Protein AF-A0AAE9L7L8-F1 (afdb_monomer_lite)

Radius of gyration: 28.22 Å; chains: 1; bounding box: 81×66×69 Å

Foldseek 3Di:
DPPPPVVVVVVVVVVVVVVVVVVVVVVVVPPPDDDDDDDDDDDDDDDDDDDDDDDDDDDDDDDDDDDDDDPDDDDDDDDDDDDDDDDDDDDLDPVVVCVVPADPPKDFPDWDWADQPPPPWIWIWTFIGHDQFTDWTFIWTADVGIDTLDIDDDPDPAAKTFGDWDWDQAAPDPHIWIKTKIFHDDPATKIWIWIWGQDPSDIDTQDTDIDPDVNHWYWDWDPPPPNSHTWTWTWDWDPDQFTKIKIWTATPSNDDDIWIFIATRHPDPDDDDGDGDGD

Structure (mmCIF, N/CA/C/O backbone):
data_AF-A0AAE9L7L8-F1
#
_entry.id   AF-A0AAE9L7L8-F1
#
loop_
_atom_site.group_PDB
_atom_site.id
_atom_site.type_symbol
_atom_site.label_atom_id
_atom_site.label_alt_id
_atom_site.label_comp_id
_atom_site.label_asym_id
_atom_site.label_entity_id
_atom_site.label_seq_id
_atom_site.pdbx_PDB_ins_code
_atom_site.Cartn_x
_atom_site.Cartn_y
_atom_site.Cartn_z
_atom_site.occupancy
_atom_site.B_iso_or_equiv
_atom_site.auth_seq_id
_atom_site.auth_comp_id
_atom_site.auth_asym_id
_atom_site.auth_atom_id
_atom_site.pdbx_PDB_model_num
ATOM 1 N N . MET A 1 1 ? 40.354 18.486 19.790 1.00 44.88 1 MET A N 1
ATOM 2 C CA . MET A 1 1 ? 41.159 17.375 19.230 1.00 44.88 1 MET A CA 1
ATOM 3 C C . MET A 1 1 ? 40.250 16.197 18.851 1.00 44.88 1 MET A C 1
ATOM 5 O O . MET A 1 1 ? 40.462 15.106 19.352 1.00 44.88 1 MET A O 1
ATOM 9 N N . ASN A 1 2 ? 39.254 16.395 17.970 1.00 42.59 2 ASN A N 1
ATOM 10 C CA . ASN A 1 2 ? 38.286 15.335 17.613 1.00 42.59 2 ASN A CA 1
ATOM 11 C C . ASN A 1 2 ? 38.242 14.977 16.114 1.00 42.59 2 ASN A C 1
ATOM 13 O O . ASN A 1 2 ? 37.573 14.019 15.761 1.00 42.59 2 ASN A O 1
ATOM 17 N N . ASN A 1 3 ? 39.003 15.649 15.243 1.00 44.53 3 ASN A N 1
ATOM 18 C CA . ASN A 1 3 ? 38.931 15.408 13.790 1.00 44.53 3 ASN A CA 1
ATOM 19 C C . ASN A 1 3 ? 39.759 14.225 13.265 1.00 44.53 3 ASN A C 1
ATOM 21 O O . ASN A 1 3 ? 39.704 13.940 12.080 1.00 44.53 3 ASN A O 1
ATOM 25 N N . VAL A 1 4 ? 40.531 13.528 14.103 1.00 47.12 4 VAL A N 1
ATOM 26 C CA . VAL A 1 4 ? 41.429 12.448 13.629 1.00 47.12 4 VAL A CA 1
ATOM 27 C C . VAL A 1 4 ? 40.819 11.052 13.841 1.00 47.12 4 VAL A C 1
ATOM 29 O O . VAL A 1 4 ? 41.352 10.056 13.364 1.00 47.12 4 VAL A O 1
ATOM 32 N N . ARG A 1 5 ? 39.690 10.949 14.559 1.00 46.03 5 ARG A N 1
ATOM 33 C CA . ARG A 1 5 ? 39.114 9.651 14.953 1.00 46.03 5 ARG A CA 1
ATOM 34 C C . ARG A 1 5 ? 38.066 9.102 13.978 1.00 46.03 5 ARG A C 1
ATOM 36 O O . ARG A 1 5 ? 37.867 7.892 13.979 1.00 46.03 5 ARG A O 1
ATOM 43 N N . GLU A 1 6 ? 37.455 9.942 13.143 1.00 44.69 6 GLU A N 1
ATOM 44 C CA . GLU A 1 6 ? 36.437 9.501 12.173 1.00 44.69 6 GLU A CA 1
ATOM 45 C C . GLU A 1 6 ? 37.043 9.006 10.851 1.00 44.69 6 GLU A C 1
ATOM 47 O O . GLU A 1 6 ? 36.657 7.942 10.371 1.00 44.69 6 GLU A O 1
ATOM 52 N N . GLU A 1 7 ? 38.096 9.651 10.335 1.00 45.53 7 GLU A N 1
ATOM 53 C CA . GLU A 1 7 ? 38.751 9.206 9.088 1.00 45.53 7 GLU A CA 1
ATOM 54 C C . GLU A 1 7 ? 39.375 7.801 9.200 1.00 45.53 7 GLU A C 1
ATOM 56 O O . GLU A 1 7 ? 39.424 7.041 8.231 1.00 45.53 7 GLU A O 1
ATOM 61 N N . PHE A 1 8 ? 39.816 7.400 10.398 1.00 45.53 8 PHE A N 1
ATOM 62 C CA . PHE A 1 8 ? 40.393 6.069 10.622 1.00 45.53 8 PHE A CA 1
ATOM 63 C C . PHE A 1 8 ? 39.349 4.941 10.663 1.00 45.53 8 PHE A C 1
ATOM 65 O O . PHE A 1 8 ? 39.704 3.775 10.450 1.00 45.53 8 PHE A O 1
ATOM 72 N N . PHE A 1 9 ? 38.081 5.267 10.933 1.00 44.41 9 PHE A N 1
ATOM 73 C CA . PHE A 1 9 ? 36.990 4.292 10.980 1.00 44.41 9 PHE A CA 1
ATOM 74 C C . PHE A 1 9 ? 36.427 4.026 9.575 1.00 44.41 9 PHE A C 1
ATOM 76 O O . PHE A 1 9 ? 36.243 2.867 9.199 1.00 44.41 9 PHE A O 1
ATOM 83 N N . GLU A 1 10 ? 36.277 5.067 8.749 1.00 43.75 10 GLU A N 1
ATOM 84 C CA . GLU A 1 10 ? 35.776 4.924 7.374 1.00 43.75 10 GLU A CA 1
ATOM 85 C C . GLU A 1 10 ? 36.750 4.179 6.446 1.00 43.75 10 GLU A C 1
ATOM 87 O O . GLU A 1 10 ? 36.344 3.305 5.674 1.00 43.75 10 GLU A O 1
ATOM 92 N N . ILE A 1 11 ? 38.058 4.441 6.553 1.00 49.31 11 ILE A N 1
ATOM 93 C CA . ILE A 1 11 ? 39.061 3.808 5.677 1.00 49.31 11 ILE A CA 1
ATOM 94 C C . ILE A 1 11 ? 39.172 2.293 5.934 1.00 49.31 11 ILE A C 1
ATOM 96 O O . ILE A 1 11 ? 39.443 1.522 5.005 1.00 49.31 11 ILE A O 1
ATOM 100 N N . ASN A 1 12 ? 38.939 1.841 7.171 1.00 44.62 12 ASN A N 1
ATOM 101 C CA . ASN A 1 12 ? 38.968 0.415 7.508 1.00 44.62 12 ASN A CA 1
ATOM 102 C C . ASN A 1 12 ? 37.683 -0.316 7.095 1.00 44.62 12 ASN A C 1
ATOM 104 O O . ASN A 1 12 ? 37.776 -1.435 6.586 1.00 44.62 12 ASN A O 1
ATOM 108 N N . PHE A 1 13 ? 36.514 0.324 7.198 1.00 46.53 13 PHE A N 1
ATOM 109 C CA . PHE A 1 13 ? 35.245 -0.264 6.755 1.00 46.53 13 PHE A CA 1
ATOM 110 C C . PHE A 1 13 ? 35.219 -0.502 5.233 1.00 46.53 13 PHE A C 1
ATOM 112 O O . PHE A 1 13 ? 34.842 -1.578 4.760 1.00 46.53 13 PHE A O 1
ATOM 119 N N . ILE A 1 14 ? 35.741 0.449 4.447 1.00 52.31 14 ILE A N 1
ATOM 120 C CA . ILE A 1 14 ? 35.804 0.342 2.979 1.00 52.31 14 ILE A CA 1
ATOM 121 C C . ILE A 1 14 ? 36.781 -0.757 2.520 1.00 52.31 14 ILE A C 1
ATOM 123 O O . ILE A 1 14 ? 36.549 -1.410 1.499 1.00 52.31 14 ILE A O 1
ATOM 127 N N . LYS A 1 15 ? 37.874 -1.008 3.254 1.00 50.38 15 LYS A N 1
ATOM 128 C CA . LYS A 1 15 ? 38.827 -2.082 2.912 1.00 50.38 15 LYS A CA 1
ATOM 129 C C . LYS A 1 15 ? 38.284 -3.476 3.220 1.00 50.38 15 LYS A C 1
ATOM 131 O O . LYS A 1 15 ? 38.522 -4.393 2.435 1.00 50.38 15 LYS A O 1
ATOM 136 N N . GLN A 1 16 ? 37.550 -3.635 4.319 1.00 52.97 16 GLN A N 1
ATOM 137 C CA . GLN A 1 16 ? 37.044 -4.938 4.756 1.00 52.97 16 GLN A CA 1
ATOM 138 C C . GLN A 1 16 ? 35.890 -5.435 3.864 1.00 52.97 16 GLN A C 1
ATOM 140 O O . GLN A 1 16 ? 35.857 -6.611 3.500 1.00 52.97 16 GLN A O 1
ATOM 145 N N . ASN A 1 17 ? 35.034 -4.525 3.381 1.00 56.16 17 ASN A N 1
ATOM 146 C CA . ASN A 1 17 ? 33.923 -4.870 2.484 1.00 56.16 17 ASN A CA 1
ATOM 147 C C . ASN A 1 17 ? 34.356 -5.173 1.038 1.00 56.16 17 ASN A C 1
ATOM 149 O O . ASN A 1 17 ? 33.723 -5.987 0.368 1.00 56.16 17 ASN A O 1
ATOM 153 N N . LYS A 1 18 ? 35.474 -4.606 0.558 1.00 58.12 18 LYS A N 1
ATOM 154 C CA . LYS A 1 18 ? 36.017 -4.929 -0.778 1.00 58.12 18 LYS A CA 1
ATOM 155 C C . LYS A 1 18 ? 36.501 -6.376 -0.892 1.00 58.12 18 LYS A C 1
ATOM 157 O O . LYS A 1 18 ? 36.361 -6.978 -1.951 1.00 58.12 18 LYS A O 1
ATOM 162 N N . ILE A 1 19 ? 37.045 -6.941 0.188 1.00 69.12 19 ILE A N 1
ATOM 163 C CA . ILE A 1 19 ? 37.523 -8.333 0.212 1.00 69.12 19 ILE A CA 1
ATOM 164 C C . ILE A 1 19 ? 36.339 -9.306 0.179 1.00 69.12 19 ILE A C 1
ATOM 166 O O . ILE A 1 19 ? 36.380 -10.287 -0.561 1.00 69.12 19 ILE A O 1
ATOM 170 N N . LEU A 1 20 ? 35.260 -9.003 0.909 1.00 61.56 20 LEU A N 1
ATOM 171 C CA . LEU A 1 20 ? 34.052 -9.831 0.919 1.00 61.56 20 LEU A CA 1
ATOM 172 C C . LEU A 1 20 ? 33.370 -9.857 -0.461 1.00 61.56 20 LEU A C 1
ATOM 174 O O . LEU A 1 20 ? 32.970 -10.919 -0.936 1.00 61.56 20 LEU A O 1
ATOM 178 N N . PHE A 1 21 ? 33.324 -8.707 -1.142 1.00 63.28 21 PHE A N 1
ATOM 179 C CA . PHE A 1 21 ? 32.766 -8.588 -2.493 1.00 63.28 21 PHE A CA 1
ATOM 180 C C . PHE A 1 21 ? 33.602 -9.340 -3.543 1.00 63.28 21 PHE A C 1
ATOM 182 O O . PHE A 1 21 ? 33.054 -9.955 -4.456 1.00 63.28 21 PHE A O 1
ATOM 189 N N . LEU A 1 22 ? 34.934 -9.351 -3.392 1.00 66.88 22 LEU A N 1
ATOM 190 C CA . LEU A 1 22 ? 35.835 -10.084 -4.286 1.00 66.88 22 LEU A CA 1
ATOM 191 C C . LEU A 1 22 ? 35.691 -11.610 -4.133 1.00 66.88 22 LEU A C 1
ATOM 193 O O . LEU A 1 22 ? 35.753 -12.334 -5.124 1.00 66.88 22 LEU A O 1
ATOM 197 N N . ILE A 1 23 ? 35.469 -12.097 -2.905 1.00 68.88 23 ILE A N 1
ATOM 198 C CA . ILE A 1 23 ? 35.252 -13.527 -2.624 1.00 68.88 23 ILE A CA 1
ATOM 199 C C . ILE A 1 23 ? 33.916 -13.999 -3.217 1.00 68.88 23 ILE A C 1
ATOM 201 O O . ILE A 1 23 ? 33.870 -15.080 -3.800 1.00 68.88 23 ILE A O 1
ATOM 205 N N . LEU A 1 24 ? 32.863 -13.175 -3.143 1.00 65.44 24 LEU A N 1
ATOM 206 C CA . LEU A 1 24 ? 31.551 -13.484 -3.726 1.00 65.44 24 LEU A CA 1
ATOM 207 C C . LEU A 1 24 ? 31.586 -13.540 -5.268 1.00 65.44 24 LEU A C 1
ATOM 209 O O . LEU A 1 24 ? 30.896 -14.352 -5.882 1.00 65.44 24 LEU A O 1
ATOM 213 N N . LEU A 1 25 ? 32.426 -12.712 -5.904 1.00 59.03 25 LEU A N 1
ATOM 214 C CA . LEU A 1 25 ? 32.619 -12.727 -7.359 1.00 59.03 25 LEU A CA 1
ATOM 215 C C . LEU A 1 25 ? 33.336 -14.002 -7.843 1.00 59.03 25 LEU A C 1
ATOM 217 O O . LEU A 1 25 ? 33.015 -14.528 -8.908 1.00 59.03 25 LEU A O 1
ATOM 221 N N . PHE A 1 26 ? 34.294 -14.519 -7.065 1.00 60.78 26 PHE A N 1
ATOM 222 C CA . PHE A 1 26 ? 35.044 -15.731 -7.417 1.00 60.78 26 PHE A CA 1
ATOM 223 C C . PHE A 1 26 ? 34.212 -17.015 -7.290 1.00 60.78 26 PHE A C 1
ATOM 225 O O . PHE A 1 26 ? 34.406 -17.940 -8.079 1.00 60.78 26 PHE A O 1
ATOM 232 N N . SER A 1 27 ? 33.260 -17.082 -6.356 1.00 57.84 27 SER A N 1
ATOM 233 C CA . SER A 1 27 ? 32.363 -18.239 -6.210 1.00 57.84 27 SER A CA 1
ATOM 234 C C . SER A 1 27 ? 31.303 -18.330 -7.315 1.00 57.84 27 SER A C 1
ATOM 236 O O . SER A 1 27 ? 30.877 -19.435 -7.651 1.00 57.84 27 SER A O 1
ATOM 238 N N . LEU A 1 28 ? 30.934 -17.211 -7.945 1.00 52.47 28 LEU A N 1
ATOM 239 C CA . LEU A 1 28 ? 30.043 -17.194 -9.115 1.00 52.47 28 LEU A CA 1
ATOM 240 C C . LEU A 1 28 ? 30.744 -17.650 -10.408 1.00 52.47 28 LEU A C 1
ATOM 242 O O . LEU A 1 28 ? 30.100 -18.219 -11.285 1.00 52.47 28 LEU A O 1
ATOM 246 N N . LEU A 1 29 ? 32.066 -17.471 -10.514 1.00 50.41 29 LEU A N 1
ATOM 247 C CA . LEU A 1 29 ? 32.851 -17.873 -11.691 1.00 50.41 29 LEU A CA 1
ATOM 248 C C . LEU A 1 29 ? 33.220 -19.368 -11.721 1.00 50.41 29 LEU A C 1
ATOM 250 O O . LEU A 1 29 ? 33.659 -19.863 -12.757 1.00 50.41 29 LEU A O 1
ATOM 254 N N . LEU A 1 30 ? 33.036 -20.101 -10.616 1.00 48.91 30 LEU A N 1
ATOM 255 C CA . LEU A 1 30 ? 33.401 -21.522 -10.508 1.00 48.91 30 LEU A CA 1
ATOM 256 C C . LEU A 1 30 ? 32.239 -22.502 -10.752 1.00 48.91 30 LEU A C 1
ATOM 258 O O . LEU A 1 30 ? 32.476 -23.705 -10.797 1.00 48.91 30 LEU A O 1
ATOM 262 N N . ASN A 1 31 ? 31.015 -22.013 -10.983 1.00 49.25 31 ASN A N 1
ATOM 263 C CA . ASN A 1 31 ? 29.845 -22.841 -11.320 1.00 49.25 31 ASN A CA 1
ATOM 264 C C . ASN A 1 31 ? 29.358 -22.615 -12.764 1.00 49.25 31 ASN A C 1
ATOM 266 O O . ASN A 1 31 ? 28.162 -22.520 -13.034 1.00 49.25 31 ASN A O 1
ATOM 270 N N . GLY A 1 32 ? 30.301 -22.534 -13.707 1.00 36.22 32 GLY A N 1
ATOM 271 C CA . GLY A 1 32 ? 30.028 -22.513 -15.144 1.00 36.22 32 GLY A CA 1
ATOM 272 C C . GLY A 1 32 ? 29.829 -23.920 -15.719 1.00 36.22 32 GLY A C 1
ATOM 273 O O . GLY A 1 32 ? 30.795 -24.644 -15.934 1.00 36.22 32 GLY A O 1
ATOM 274 N N . CYS A 1 33 ? 28.560 -24.267 -15.943 1.00 38.75 33 CYS A N 1
ATOM 275 C CA . CYS A 1 33 ? 27.979 -25.243 -16.877 1.00 38.75 33 CYS A CA 1
ATOM 276 C C . CYS A 1 33 ? 28.868 -26.374 -17.441 1.00 38.75 33 CYS A C 1
ATOM 278 O O . CYS A 1 33 ? 29.628 -26.187 -18.389 1.00 38.75 33 CYS A O 1
ATOM 280 N N . SER A 1 34 ? 28.621 -27.604 -16.972 1.00 33.19 34 SER A N 1
ATOM 281 C CA . SER A 1 34 ? 28.861 -28.825 -17.751 1.00 33.19 34 SER A CA 1
ATOM 282 C C . SER A 1 34 ? 27.557 -29.221 -18.454 1.00 33.19 34 SER A C 1
ATOM 284 O O . SER A 1 34 ? 26.655 -29.778 -17.832 1.00 33.19 34 SER A O 1
ATOM 286 N N . GLU A 1 35 ? 27.443 -28.911 -19.747 1.00 36.53 35 GLU A N 1
ATOM 287 C CA . GLU A 1 35 ? 26.413 -29.479 -20.622 1.00 36.53 35 GLU A CA 1
ATOM 288 C C . GLU A 1 35 ? 26.808 -30.909 -21.024 1.00 36.53 35 GLU A C 1
ATOM 290 O O . GLU A 1 35 ? 27.894 -31.151 -21.555 1.00 36.53 35 GLU A O 1
ATOM 295 N N . LYS A 1 36 ? 25.901 -31.867 -20.808 1.00 36.47 36 LYS A N 1
ATOM 296 C CA . LYS A 1 36 ? 25.891 -33.158 -21.509 1.00 36.47 36 LYS A CA 1
ATOM 297 C C . LYS A 1 36 ? 24.656 -33.203 -22.413 1.00 36.47 36 LYS A C 1
ATOM 299 O O . LYS A 1 36 ? 23.559 -32.950 -21.915 1.00 36.47 36 LYS A O 1
ATOM 304 N N . PRO A 1 37 ? 24.786 -33.568 -23.699 1.00 38.06 37 PRO A N 1
ATOM 305 C CA . PRO A 1 37 ? 23.636 -33.722 -24.575 1.00 38.06 37 PRO A CA 1
ATOM 306 C C . PRO A 1 37 ? 22.992 -35.093 -24.339 1.00 38.06 37 PRO A C 1
ATOM 308 O O . PRO A 1 37 ? 23.671 -36.120 -24.401 1.00 38.06 37 PRO A O 1
ATOM 311 N N . THR A 1 38 ? 21.679 -35.118 -24.108 1.00 31.19 38 THR A N 1
ATOM 312 C CA . THR A 1 38 ? 20.894 -36.357 -24.177 1.00 31.19 38 THR A CA 1
ATOM 313 C C . THR A 1 38 ? 20.131 -36.351 -25.490 1.00 31.19 38 THR A C 1
ATOM 315 O O . THR A 1 38 ? 19.323 -35.466 -25.758 1.00 31.19 38 THR A O 1
ATOM 318 N N . ASN A 1 39 ? 20.463 -37.319 -26.331 1.00 35.44 39 ASN A N 1
ATOM 319 C CA . ASN A 1 39 ? 19.878 -37.555 -27.635 1.00 35.44 39 ASN A CA 1
ATOM 320 C C . ASN A 1 39 ? 18.882 -38.707 -27.475 1.00 35.44 39 ASN A C 1
ATOM 322 O O . ASN A 1 39 ? 19.320 -39.836 -27.276 1.00 35.44 39 ASN A O 1
ATOM 326 N N . GLU A 1 40 ? 17.575 -38.451 -27.554 1.00 34.72 40 GLU A N 1
ATOM 327 C CA . GLU A 1 40 ? 16.576 -39.514 -27.715 1.00 34.72 40 GLU A CA 1
ATOM 328 C C . GLU A 1 40 ? 15.416 -39.067 -28.621 1.00 34.72 40 GLU A C 1
ATOM 330 O O . GLU A 1 40 ? 14.501 -38.349 -28.239 1.00 34.72 40 GLU A O 1
ATOM 335 N N . LYS A 1 41 ? 15.566 -39.473 -29.886 1.00 31.42 41 LYS A N 1
ATOM 336 C CA . LYS A 1 41 ? 14.581 -39.985 -30.852 1.00 31.42 41 LYS A CA 1
ATOM 337 C C . LYS A 1 41 ? 13.131 -39.473 -30.807 1.00 31.42 41 LYS A C 1
ATOM 339 O O . LYS A 1 41 ? 12.340 -39.787 -29.926 1.00 31.42 41 LYS A O 1
ATOM 344 N N . GLN A 1 42 ? 12.767 -38.870 -31.941 1.00 31.62 42 GLN A N 1
ATOM 345 C CA . GLN A 1 42 ? 11.415 -38.763 -32.491 1.00 31.62 42 GLN A CA 1
ATOM 346 C C . GLN A 1 42 ? 10.662 -40.103 -32.472 1.00 31.62 42 GLN A C 1
ATOM 348 O O . GLN A 1 42 ? 11.164 -41.108 -32.977 1.00 31.62 42 GLN A O 1
ATOM 353 N N . HIS A 1 43 ? 9.407 -40.062 -32.027 1.00 32.50 43 HIS A N 1
ATOM 354 C CA . HIS A 1 43 ? 8.372 -40.974 -32.498 1.00 32.50 43 HIS A CA 1
ATOM 355 C C . HIS A 1 43 ? 7.213 -40.167 -33.084 1.00 32.50 43 HIS A C 1
ATOM 357 O O . HIS A 1 43 ? 6.457 -39.500 -32.385 1.00 32.50 43 HIS A O 1
ATOM 363 N N . THR A 1 44 ? 7.119 -40.238 -34.406 1.00 29.48 44 THR A N 1
ATOM 364 C CA . THR A 1 44 ? 5.982 -39.853 -35.237 1.00 29.48 44 THR A CA 1
ATOM 365 C C . THR A 1 44 ? 4.862 -40.874 -35.037 1.00 29.48 44 THR A C 1
ATOM 367 O O . THR A 1 44 ? 5.115 -42.068 -35.195 1.00 29.48 44 THR A O 1
ATOM 370 N N . VAL A 1 45 ? 3.634 -40.432 -34.751 1.00 34.06 45 VAL A N 1
ATOM 371 C CA . VAL A 1 45 ? 2.414 -41.196 -35.061 1.00 34.06 45 VAL A CA 1
ATOM 372 C C . VAL A 1 45 ? 1.351 -40.223 -35.561 1.00 34.06 45 VAL A C 1
ATOM 374 O O . VAL A 1 45 ? 1.079 -39.197 -34.941 1.00 34.06 45 VAL A O 1
ATOM 377 N N . ASP A 1 46 ? 0.809 -40.562 -36.724 1.00 28.97 46 ASP A N 1
ATOM 378 C CA . ASP A 1 46 ? -0.155 -39.800 -37.498 1.00 28.97 46 ASP A CA 1
ATOM 379 C C . ASP A 1 46 ? -1.550 -39.676 -36.869 1.00 28.97 46 ASP A C 1
ATOM 381 O O . ASP A 1 46 ? -2.058 -40.548 -36.168 1.00 28.97 46 ASP A O 1
ATOM 385 N N . SER A 1 47 ? -2.152 -38.555 -37.260 1.00 27.94 47 SER A N 1
ATOM 386 C CA . SER A 1 47 ? -3.559 -38.160 -37.345 1.00 27.94 47 SER A CA 1
ATOM 387 C C . SER A 1 47 ? -4.646 -39.242 -37.209 1.00 27.94 47 SER A C 1
ATOM 389 O O . SER A 1 47 ? -4.687 -40.226 -37.947 1.00 27.94 47 SER A O 1
ATOM 391 N N . THR A 1 48 ? -5.675 -38.956 -36.402 1.00 30.02 48 THR A N 1
ATOM 392 C CA . THR A 1 48 ? -7.035 -39.464 -36.647 1.00 30.02 48 THR A CA 1
ATOM 393 C C . THR A 1 48 ? -8.078 -38.404 -36.274 1.00 30.02 48 THR A C 1
ATOM 395 O O . THR A 1 48 ? -8.150 -37.935 -35.142 1.00 30.02 48 THR A O 1
ATOM 398 N N . LYS A 1 49 ? -8.872 -38.007 -37.272 1.00 35.53 49 LYS A N 1
ATOM 399 C CA . LYS A 1 49 ? -10.016 -37.079 -37.212 1.00 35.53 49 LYS A CA 1
ATOM 400 C C . LYS A 1 49 ? -11.245 -37.780 -36.599 1.00 35.53 49 LYS A C 1
ATOM 402 O O . LYS A 1 49 ? -11.415 -38.975 -36.831 1.00 35.53 49 LYS A O 1
ATOM 407 N N . PRO A 1 50 ? -12.168 -37.042 -35.959 1.00 30.88 50 PRO A N 1
ATOM 408 C CA . PRO A 1 50 ? -13.551 -37.028 -36.471 1.00 30.88 50 PRO A CA 1
ATOM 409 C C . PRO A 1 50 ? -14.162 -35.608 -36.435 1.00 30.88 50 PRO A C 1
ATOM 411 O O . PRO A 1 50 ? -13.963 -34.848 -35.499 1.00 30.88 50 PRO A O 1
ATOM 414 N N . SER A 1 51 ? -14.691 -35.115 -37.558 1.00 27.25 51 SER A N 1
ATOM 415 C CA . SER A 1 51 ? -16.120 -35.089 -37.935 1.00 27.25 51 SER A CA 1
ATOM 416 C C . SER A 1 51 ? -16.950 -34.009 -37.223 1.00 27.25 51 SER A C 1
ATOM 418 O O . SER A 1 51 ? -17.379 -34.162 -36.088 1.00 27.25 51 SER A O 1
ATOM 420 N N . THR A 1 52 ? -17.206 -32.938 -37.973 1.00 31.52 52 THR A N 1
ATOM 421 C CA . THR A 1 52 ? -18.173 -31.855 -37.752 1.00 31.52 52 THR A CA 1
ATOM 422 C C . THR A 1 52 ? -19.599 -32.369 -37.552 1.00 31.52 52 THR A C 1
ATOM 424 O O . THR A 1 52 ? -20.019 -33.237 -38.311 1.00 31.52 52 THR A O 1
ATOM 427 N N . GLN A 1 53 ? -20.376 -31.736 -36.664 1.00 28.02 53 GLN A N 1
ATOM 428 C CA . GLN A 1 53 ? -21.781 -31.398 -36.931 1.00 28.02 53 GLN A CA 1
ATOM 429 C C . GLN A 1 53 ? -22.189 -30.111 -36.195 1.00 28.02 53 GLN A C 1
ATOM 431 O O . GLN A 1 53 ? -21.977 -29.949 -34.998 1.00 28.02 53 GLN A O 1
ATOM 436 N N . VAL A 1 54 ? -22.749 -29.200 -36.988 1.00 29.91 54 VAL A N 1
ATOM 437 C CA . VAL A 1 54 ? -23.402 -27.937 -36.640 1.00 29.91 54 VAL A CA 1
ATOM 438 C C . VAL A 1 54 ? -24.890 -28.229 -36.471 1.00 29.91 54 VAL A C 1
ATOM 440 O O . VAL A 1 54 ? -25.452 -28.864 -37.361 1.00 29.91 54 VAL A O 1
ATOM 443 N N . ILE A 1 55 ? -25.536 -27.720 -35.417 1.00 31.53 55 ILE A N 1
ATOM 444 C CA . ILE A 1 55 ? -26.972 -27.407 -35.446 1.00 31.53 55 ILE A CA 1
ATOM 445 C C . ILE A 1 55 ? -27.195 -26.040 -34.795 1.00 31.53 55 ILE A C 1
ATOM 447 O O . ILE A 1 55 ? -26.791 -25.769 -33.669 1.00 31.53 55 ILE A O 1
ATOM 451 N N . GLU A 1 56 ? -27.822 -25.196 -35.597 1.00 27.19 56 GLU A N 1
ATOM 452 C CA . GLU A 1 56 ? -28.284 -23.834 -35.392 1.00 27.19 56 GLU A CA 1
ATOM 453 C C . GLU A 1 56 ? -29.661 -23.851 -34.701 1.00 27.19 56 GLU A C 1
ATOM 455 O O . GLU A 1 56 ? -30.512 -24.667 -35.059 1.00 27.19 56 GLU A O 1
ATOM 460 N N . GLN A 1 57 ? -29.936 -22.928 -33.772 1.00 27.25 57 GLN A N 1
ATOM 461 C CA . GLN A 1 57 ? -31.320 -22.530 -33.497 1.00 27.25 57 GLN A CA 1
ATOM 462 C C . GLN A 1 57 ? -31.423 -21.052 -33.097 1.00 27.25 57 GLN A C 1
ATOM 464 O O . GLN A 1 57 ? -30.561 -20.484 -32.433 1.00 27.25 57 GLN A O 1
ATOM 469 N N . LYS A 1 58 ? -32.493 -20.437 -33.597 1.00 29.44 58 LYS A N 1
ATOM 470 C CA . LYS A 1 58 ? -32.678 -19.028 -33.947 1.00 29.44 58 LYS A CA 1
ATOM 471 C C . LYS A 1 58 ? -33.859 -18.435 -33.153 1.00 29.44 58 LYS A C 1
ATOM 473 O O . LYS A 1 58 ? -34.948 -18.970 -33.313 1.00 29.44 58 LYS A O 1
ATOM 478 N N . VAL A 1 59 ? -33.629 -17.295 -32.463 1.00 27.83 59 VAL A N 1
ATOM 479 C CA . VAL A 1 59 ? -34.521 -16.107 -32.210 1.00 27.83 59 VAL A CA 1
ATOM 480 C C . VAL A 1 59 ? -35.767 -16.406 -31.314 1.00 27.83 59 VAL A C 1
ATOM 482 O O . VAL A 1 59 ? -36.245 -17.527 -31.302 1.00 27.83 59 VAL A O 1
ATOM 485 N N . VAL A 1 60 ? -36.354 -15.550 -30.454 1.00 28.25 60 VAL A N 1
ATOM 486 C CA . VAL A 1 60 ? -36.774 -14.135 -30.548 1.00 28.25 60 VAL A CA 1
ATOM 487 C C . VAL A 1 60 ? -37.179 -13.575 -29.150 1.00 28.25 60 VAL A C 1
ATOM 489 O O . VAL A 1 60 ? -37.794 -14.294 -28.370 1.00 28.25 60 VAL A O 1
ATOM 492 N N . THR A 1 61 ? -36.988 -12.257 -28.960 1.00 28.14 61 THR A N 1
ATOM 493 C CA . THR A 1 61 ? -37.799 -11.248 -28.204 1.00 28.14 61 THR A CA 1
ATOM 494 C C . THR A 1 61 ? -37.740 -11.088 -26.670 1.00 28.14 61 THR A C 1
ATOM 496 O O . THR A 1 61 ? -38.239 -11.906 -25.908 1.00 28.14 61 THR A O 1
ATOM 499 N N . GLU A 1 62 ? -37.247 -9.899 -26.288 1.00 32.16 62 GLU A N 1
ATOM 500 C CA . GLU A 1 62 ? -37.560 -9.031 -25.126 1.00 32.16 62 GLU A CA 1
ATOM 501 C C . GLU A 1 62 ? -39.076 -8.682 -24.998 1.00 32.16 62 GLU A C 1
ATOM 503 O O . GLU A 1 62 ? -39.816 -9.077 -25.906 1.00 32.16 62 GLU A O 1
ATOM 508 N N . PRO A 1 63 ? -39.587 -7.886 -24.007 1.00 41.47 63 PRO A N 1
ATOM 509 C CA . PRO A 1 63 ? -38.897 -7.027 -23.013 1.00 41.47 63 PRO A CA 1
ATOM 510 C C . PRO A 1 63 ? -39.468 -7.014 -21.571 1.00 41.47 63 PRO A C 1
ATOM 512 O O . PRO A 1 63 ? -40.583 -7.459 -21.310 1.00 41.47 63 PRO A O 1
ATOM 515 N N . GLY A 1 64 ? -38.754 -6.339 -20.656 1.00 24.19 64 GLY A N 1
ATOM 516 C CA . GLY A 1 64 ? -39.421 -5.490 -19.658 1.00 24.19 64 GLY A CA 1
ATOM 517 C C . GLY A 1 64 ? -38.832 -5.433 -18.244 1.00 24.19 64 GLY A C 1
ATOM 518 O O . GLY A 1 64 ? -38.986 -6.370 -17.474 1.00 24.19 64 GLY A O 1
ATOM 519 N N . SER A 1 65 ? -38.376 -4.225 -17.880 1.00 27.27 65 SER A N 1
ATOM 520 C CA . SER A 1 65 ? -38.435 -3.621 -16.535 1.00 27.27 65 SER A CA 1
ATOM 521 C C . SER A 1 65 ? -37.347 -3.982 -15.512 1.00 27.27 65 SER A C 1
ATOM 523 O O . SER A 1 65 ? -37.375 -5.053 -14.924 1.00 27.27 65 SER A O 1
ATOM 525 N N . ALA A 1 66 ? -36.493 -3.010 -15.163 1.00 29.27 66 ALA A N 1
ATOM 526 C CA . ALA A 1 66 ? -36.620 -2.276 -13.893 1.00 29.27 66 ALA A CA 1
ATOM 527 C C . ALA A 1 66 ? -35.471 -1.269 -13.664 1.00 29.27 66 ALA A C 1
ATOM 529 O O . ALA A 1 66 ? -34.306 -1.567 -13.879 1.00 29.27 66 ALA A O 1
ATOM 530 N N . ALA A 1 67 ? -35.880 -0.098 -13.169 1.00 30.62 67 ALA A N 1
ATOM 531 C CA . ALA A 1 67 ? -35.223 0.761 -12.183 1.00 30.62 67 ALA A CA 1
ATOM 532 C C . ALA A 1 67 ? -33.775 1.248 -12.409 1.00 30.62 67 ALA A C 1
ATOM 534 O O . ALA A 1 67 ? -32.776 0.570 -12.218 1.00 30.62 67 ALA A O 1
ATOM 535 N N . GLN A 1 68 ? -33.739 2.542 -12.697 1.00 30.00 68 GLN A N 1
ATOM 536 C CA . GLN A 1 68 ? -32.630 3.478 -12.711 1.00 30.00 68 GLN A CA 1
ATOM 537 C C . GLN A 1 68 ? -32.159 3.769 -11.269 1.00 30.00 68 GLN A C 1
ATOM 539 O O . GLN A 1 68 ? -32.860 4.459 -10.529 1.00 30.00 68 GLN A O 1
ATOM 544 N N . GLU A 1 69 ? -30.981 3.282 -10.866 1.00 32.97 69 GLU A N 1
ATOM 545 C CA . GLU A 1 69 ? -30.340 3.705 -9.613 1.00 32.97 69 GLU A CA 1
ATOM 546 C C . GLU A 1 69 ? -29.488 4.961 -9.837 1.00 32.97 69 GLU A C 1
ATOM 548 O O . GLU A 1 69 ? -28.528 4.996 -10.606 1.00 32.97 69 GLU A O 1
ATOM 553 N N . GLN A 1 70 ? -29.891 6.034 -9.159 1.00 30.05 70 GLN A N 1
ATOM 554 C CA . GLN A 1 70 ? -29.157 7.287 -9.055 1.00 30.05 70 GLN A CA 1
ATOM 555 C C . GLN A 1 70 ? -27.945 7.100 -8.134 1.00 30.05 70 GLN A C 1
ATOM 557 O O . GLN A 1 70 ? -28.075 7.158 -6.911 1.00 30.05 70 GLN A O 1
ATOM 562 N N . GLY A 1 71 ? -26.757 6.954 -8.719 1.00 27.42 71 GLY A N 1
ATOM 563 C CA . GLY A 1 71 ? -25.489 7.116 -8.010 1.00 27.42 71 GLY A CA 1
ATOM 564 C C . GLY A 1 71 ? -25.328 8.560 -7.533 1.00 27.42 71 GLY A C 1
ATOM 565 O O . GLY A 1 71 ? -25.008 9.458 -8.312 1.00 27.42 71 GLY A O 1
ATOM 566 N N . ARG A 1 72 ? -25.594 8.804 -6.247 1.00 33.09 72 ARG A N 1
ATOM 567 C CA . ARG A 1 72 ? -25.224 10.050 -5.571 1.00 33.09 72 ARG A CA 1
ATOM 568 C C . ARG A 1 72 ? -23.735 10.005 -5.249 1.00 33.09 72 ARG A C 1
ATOM 570 O O . ARG A 1 72 ? -23.287 9.193 -4.450 1.00 33.09 72 ARG A O 1
ATOM 577 N N . ASN A 1 73 ? -23.006 10.921 -5.869 1.00 29.64 73 ASN A N 1
ATOM 578 C CA . ASN A 1 73 ? -21.602 11.210 -5.617 1.00 29.64 73 ASN A CA 1
ATOM 579 C C . ASN A 1 73 ? -21.395 11.585 -4.140 1.00 29.64 73 ASN A C 1
ATOM 581 O O . ASN A 1 73 ? -21.997 12.544 -3.650 1.00 29.64 73 ASN A O 1
ATOM 585 N N . SER A 1 74 ? -20.549 10.827 -3.442 1.00 34.97 74 SER A N 1
ATOM 586 C CA . SER A 1 74 ? -20.138 11.112 -2.068 1.00 34.97 74 SER A CA 1
ATOM 587 C C . SER A 1 74 ? -19.150 12.275 -2.018 1.00 34.97 74 SER A C 1
ATOM 589 O O . SER A 1 74 ? -18.276 12.437 -2.867 1.00 34.97 74 SER A O 1
ATOM 591 N N . ASN A 1 75 ? -19.360 13.109 -1.005 1.00 32.88 75 ASN A N 1
ATOM 592 C CA . ASN A 1 75 ? -18.827 14.451 -0.852 1.00 32.88 75 ASN A CA 1
ATOM 593 C C . ASN A 1 75 ? -17.323 14.489 -0.559 1.00 32.88 75 ASN A C 1
ATOM 595 O O . ASN A 1 75 ? -16.837 13.839 0.363 1.00 32.88 75 ASN A O 1
ATOM 599 N N . THR A 1 76 ? -16.626 15.386 -1.253 1.00 37.31 76 THR A N 1
ATOM 600 C CA . THR A 1 76 ? -15.386 16.009 -0.785 1.00 37.31 76 THR A CA 1
ATOM 601 C C . THR A 1 76 ? -15.690 16.836 0.471 1.00 37.31 76 THR A C 1
ATOM 603 O O . THR A 1 76 ? -16.444 17.807 0.398 1.00 37.31 76 THR A O 1
ATOM 606 N N . VAL A 1 77 ? -15.114 16.485 1.623 1.00 36.31 77 VAL A N 1
ATOM 607 C CA . VAL A 1 77 ? -15.173 17.310 2.843 1.00 36.31 77 VAL A CA 1
ATOM 608 C C . VAL A 1 77 ? -13.773 17.835 3.155 1.00 36.31 77 VAL A C 1
ATOM 610 O O . VAL A 1 77 ? -12.870 17.068 3.472 1.00 36.31 77 VAL A O 1
ATOM 613 N N . ASN A 1 78 ? -13.611 19.157 3.061 1.00 31.75 78 ASN A N 1
ATOM 614 C CA . ASN A 1 78 ? -12.465 19.900 3.595 1.00 31.75 78 ASN A CA 1
ATOM 615 C C . ASN A 1 78 ? -12.662 20.217 5.096 1.00 31.75 78 ASN A C 1
ATOM 617 O O . ASN A 1 78 ? -13.803 20.232 5.566 1.00 31.75 78 ASN A O 1
ATOM 621 N N . PRO A 1 79 ? -11.585 20.491 5.862 1.00 48.47 79 PRO A N 1
ATOM 622 C CA . PRO A 1 79 ? -11.571 20.249 7.303 1.00 48.47 79 PRO A CA 1
ATOM 623 C C . PRO A 1 79 ? -11.919 21.453 8.199 1.00 48.47 79 PRO A C 1
ATOM 625 O O . PRO A 1 79 ? -11.710 22.610 7.846 1.00 48.47 79 PRO A O 1
ATOM 628 N N . ILE A 1 80 ? -12.293 21.085 9.434 1.00 42.19 80 ILE A N 1
ATOM 629 C CA . ILE A 1 80 ? -12.146 21.783 10.728 1.00 42.19 80 ILE A CA 1
ATOM 630 C C . ILE A 1 80 ? -13.099 22.959 11.003 1.00 42.19 80 ILE A C 1
ATOM 632 O O . ILE A 1 80 ? -12.815 24.122 10.725 1.00 42.19 80 ILE A O 1
ATOM 636 N N . ASN A 1 81 ? -14.171 22.651 11.741 1.00 37.16 81 ASN A N 1
ATOM 637 C CA . ASN A 1 81 ? -14.865 23.614 12.594 1.00 37.16 81 ASN A CA 1
ATOM 638 C C . ASN A 1 81 ? -14.448 23.393 14.057 1.00 37.16 81 ASN A C 1
ATOM 640 O O . ASN A 1 81 ? -14.690 22.331 14.630 1.00 37.16 81 ASN A O 1
ATOM 644 N N . LYS A 1 82 ? -13.840 24.418 14.666 1.00 43.84 82 LYS A N 1
ATOM 645 C CA . LYS A 1 82 ? -13.609 24.517 16.116 1.00 43.84 82 LYS A CA 1
ATOM 646 C C . LYS A 1 82 ? -14.938 24.384 16.862 1.00 43.84 82 LYS A C 1
ATOM 648 O O . LYS A 1 82 ? -15.850 25.174 16.620 1.00 43.84 82 LYS A O 1
ATOM 653 N N . ARG A 1 83 ? -15.013 23.488 17.849 1.00 44.19 83 ARG A N 1
ATOM 654 C CA . ARG A 1 83 ? -16.074 23.518 18.863 1.00 44.19 83 ARG A CA 1
ATOM 655 C C . ARG A 1 83 ? -15.468 23.442 20.260 1.00 44.19 83 ARG A C 1
ATOM 657 O O . ARG A 1 83 ? -14.878 22.440 20.638 1.00 44.19 83 ARG A O 1
ATOM 664 N N . ASN A 1 84 ? -15.618 24.541 20.996 1.00 41.66 84 ASN A N 1
ATOM 665 C CA . ASN A 1 84 ? -15.497 24.575 22.449 1.00 41.66 84 ASN A CA 1
ATOM 666 C C . ASN A 1 84 ? -16.662 23.791 23.064 1.00 41.66 84 ASN A C 1
ATOM 668 O O . ASN A 1 84 ? -17.812 23.997 22.673 1.00 41.66 84 ASN A O 1
ATOM 672 N N . GLY A 1 85 ? -16.362 22.982 24.074 1.00 35.88 85 GLY A N 1
ATOM 673 C CA . GLY A 1 85 ? -17.344 22.360 24.952 1.00 35.88 85 GLY A CA 1
ATOM 674 C C . GLY A 1 85 ? -16.642 21.500 25.995 1.00 35.88 85 GLY A C 1
ATOM 675 O O . GLY A 1 85 ? -16.097 20.458 25.655 1.00 35.88 85 GLY A O 1
ATOM 676 N N . ASN A 1 86 ? -16.640 21.956 27.247 1.00 47.00 86 ASN A N 1
ATOM 677 C CA . ASN A 1 86 ? -16.284 21.131 28.397 1.00 47.00 86 ASN A CA 1
ATOM 678 C C . ASN A 1 86 ? -17.322 20.014 28.563 1.00 47.00 86 ASN A C 1
ATOM 680 O O . ASN A 1 86 ? -18.499 20.312 28.770 1.00 47.00 86 ASN A O 1
ATOM 684 N N . SER A 1 87 ? -16.868 18.763 28.573 1.00 42.06 87 SER A N 1
ATOM 685 C CA . SER A 1 87 ? -17.516 17.665 29.293 1.00 42.06 87 SER A CA 1
ATOM 686 C C . SER A 1 87 ? -16.472 16.592 29.607 1.00 42.06 87 SER A C 1
ATOM 688 O O . SER A 1 87 ? -15.983 15.923 28.699 1.00 42.06 87 SER A O 1
ATOM 690 N N . ASP A 1 88 ? -16.132 16.441 30.885 1.00 55.62 88 ASP A N 1
ATOM 691 C CA . ASP A 1 88 ? -15.457 15.251 31.399 1.00 55.62 88 ASP A CA 1
ATOM 692 C C . ASP A 1 88 ? -16.426 14.059 31.323 1.00 55.62 88 ASP A C 1
ATOM 694 O O . ASP A 1 88 ? -17.452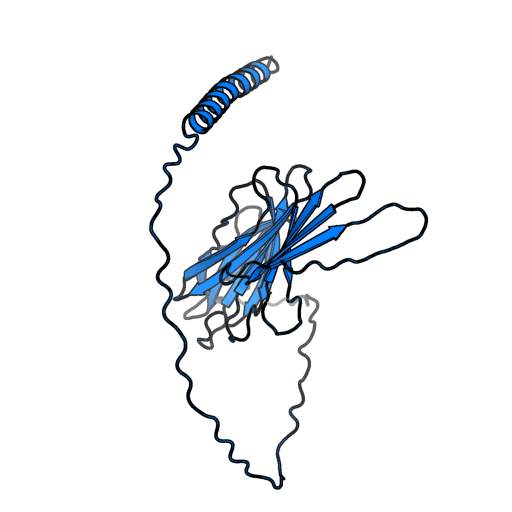 14.081 32.003 1.00 55.62 88 ASP A O 1
ATOM 698 N N . ALA A 1 89 ? -16.117 13.061 30.486 1.00 42.38 89 ALA A N 1
ATOM 699 C CA . ALA A 1 89 ? -16.497 11.645 30.619 1.00 42.38 89 ALA A CA 1
ATOM 700 C C . ALA A 1 89 ? -15.999 10.851 29.391 1.00 42.38 89 ALA A C 1
ATOM 702 O O . ALA A 1 89 ? -16.459 11.084 28.277 1.00 42.38 89 ALA A O 1
ATOM 703 N N . ASP A 1 90 ? -15.034 9.959 29.625 1.00 49.59 90 ASP A N 1
ATOM 704 C CA . ASP A 1 90 ? -14.825 8.663 28.956 1.00 49.59 90 ASP A CA 1
ATOM 705 C C . ASP A 1 90 ? -15.331 8.554 27.503 1.00 49.59 90 ASP A C 1
ATOM 707 O O . ASP A 1 90 ? -16.469 8.161 27.249 1.00 49.59 90 ASP A O 1
ATOM 711 N N . SER A 1 91 ? -14.505 8.924 26.521 1.00 51.22 91 SER A N 1
ATOM 712 C CA . SER A 1 91 ? -14.867 8.690 25.119 1.00 51.22 91 SER A CA 1
ATOM 713 C C . SER A 1 91 ? -13.730 8.022 24.362 1.00 51.22 91 SER A C 1
ATOM 715 O O . SER A 1 91 ? -12.760 8.675 23.986 1.00 51.22 91 SER A O 1
ATOM 717 N N . ASP A 1 92 ? -13.905 6.728 24.091 1.00 72.88 92 ASP A N 1
ATOM 718 C CA . ASP A 1 92 ? -13.119 5.890 23.176 1.00 72.88 92 ASP A CA 1
ATOM 719 C C . ASP A 1 92 ? -13.246 6.373 21.721 1.00 72.88 92 ASP A C 1
ATOM 721 O O . ASP A 1 92 ? -13.682 5.669 20.817 1.00 72.88 92 ASP A O 1
ATOM 725 N N . THR A 1 93 ? -12.920 7.636 21.476 1.00 91.06 93 THR A N 1
ATOM 726 C CA . THR A 1 93 ? -12.937 8.215 20.135 1.00 91.06 93 THR A CA 1
ATOM 727 C C . THR A 1 93 ? -11.717 7.744 19.357 1.00 91.06 93 THR A C 1
ATOM 729 O O . THR A 1 93 ? -10.616 7.639 19.907 1.00 91.06 93 THR A O 1
ATOM 732 N N . LEU A 1 94 ? -11.886 7.556 18.046 1.00 94.25 94 LEU A N 1
ATOM 733 C CA . LEU A 1 94 ? -10.783 7.251 17.137 1.00 94.25 94 LEU A CA 1
ATOM 734 C C . LEU A 1 94 ? -9.623 8.249 17.294 1.00 94.25 94 LEU A C 1
ATOM 736 O O . LEU A 1 94 ? -8.469 7.843 17.325 1.00 94.25 94 LEU A O 1
ATOM 740 N N . ASP A 1 95 ? -9.911 9.541 17.480 1.00 95.62 95 ASP A N 1
ATOM 741 C CA . ASP A 1 95 ? -8.889 10.578 17.683 1.00 95.62 95 ASP A CA 1
ATOM 742 C C . ASP A 1 95 ? -8.040 10.351 18.943 1.00 95.62 95 ASP A C 1
ATOM 744 O O . ASP A 1 95 ? -6.832 10.603 18.941 1.00 95.62 95 ASP A O 1
ATOM 748 N N . GLN A 1 96 ? -8.655 9.902 20.041 1.00 95.44 96 GLN A N 1
ATOM 749 C CA . GLN A 1 96 ? -7.921 9.560 21.260 1.00 95.44 96 GLN A CA 1
ATOM 750 C C . GLN A 1 96 ? -7.091 8.294 21.062 1.00 95.44 96 GLN A C 1
ATOM 752 O O . GLN A 1 96 ? -5.938 8.249 21.495 1.00 95.44 96 GLN A O 1
ATOM 757 N N . PHE A 1 97 ? -7.640 7.304 20.357 1.00 97.19 97 PHE A N 1
ATOM 758 C CA . PHE A 1 97 ? -6.912 6.088 20.019 1.00 97.19 97 PHE A CA 1
ATOM 759 C C . PHE A 1 97 ? -5.698 6.374 19.123 1.00 97.19 97 PHE A C 1
ATOM 761 O O . PHE A 1 97 ? -4.591 5.954 19.448 1.00 97.19 97 PHE A O 1
ATOM 768 N N . ILE A 1 98 ? -5.869 7.172 18.065 1.00 98.06 98 ILE A N 1
ATOM 769 C CA . ILE A 1 98 ? -4.796 7.630 17.170 1.00 98.06 98 ILE A CA 1
ATOM 770 C C . ILE A 1 98 ? -3.670 8.277 17.977 1.00 98.06 98 ILE A C 1
ATOM 772 O O . ILE A 1 98 ? -2.516 7.890 17.829 1.00 98.06 98 ILE A O 1
ATOM 776 N N . LYS A 1 99 ? -3.991 9.216 18.879 1.00 96.75 99 LYS A N 1
ATOM 777 C CA . LYS A 1 99 ? -2.987 9.876 19.735 1.00 96.75 99 LYS A CA 1
ATOM 778 C C . LYS A 1 99 ? -2.247 8.899 20.647 1.00 96.75 99 LYS A C 1
ATOM 780 O O . LYS A 1 99 ? -1.082 9.128 20.953 1.00 96.75 99 LYS A O 1
ATOM 785 N N . LYS A 1 100 ? -2.917 7.836 21.100 1.00 96.88 100 LYS A N 1
ATOM 786 C CA . LYS A 1 100 ? -2.333 6.804 21.965 1.00 96.88 100 LYS A CA 1
ATOM 787 C C . LYS A 1 100 ? -1.332 5.921 21.216 1.00 96.88 100 LYS A C 1
ATOM 789 O O . LYS A 1 100 ? -0.346 5.509 21.820 1.00 96.88 100 LYS A O 1
ATOM 794 N N . ILE A 1 101 ? -1.590 5.619 19.943 1.00 97.25 101 ILE A N 1
ATOM 795 C CA . ILE A 1 101 ? -0.738 4.734 19.131 1.00 97.25 101 ILE A CA 1
ATOM 796 C C . ILE A 1 101 ? 0.286 5.485 18.268 1.00 97.25 101 ILE A C 1
ATOM 798 O O . ILE A 1 101 ? 1.155 4.855 17.672 1.00 97.25 101 ILE A O 1
ATOM 802 N N . GLN A 1 102 ? 0.181 6.813 18.183 1.00 98.25 102 GLN A N 1
ATOM 803 C CA . GLN A 1 102 ? 1.057 7.656 17.375 1.00 98.25 102 GLN A CA 1
ATOM 804 C C . GLN A 1 102 ? 2.532 7.480 17.788 1.00 98.25 102 GLN A C 1
ATOM 806 O O . GLN A 1 102 ? 2.876 7.751 18.944 1.00 98.25 102 GLN A O 1
ATOM 811 N N . PRO A 1 103 ? 3.420 7.069 16.862 1.00 97.88 103 PRO A N 1
ATOM 812 C CA . PRO A 1 103 ? 4.845 6.954 17.150 1.00 97.88 103 PRO A CA 1
ATOM 813 C C . PRO A 1 103 ? 5.483 8.296 17.527 1.00 97.88 103 PRO A C 1
ATOM 815 O O . PRO A 1 103 ? 5.039 9.371 17.114 1.00 97.88 103 PRO A O 1
ATOM 818 N N . GLN A 1 104 ? 6.560 8.244 18.313 1.00 96.94 104 GLN A N 1
ATOM 819 C CA . GLN A 1 104 ? 7.252 9.448 18.765 1.00 96.94 104 GLN A CA 1
ATOM 820 C C . GLN A 1 104 ? 7.840 10.221 17.574 1.00 96.94 104 GLN A C 1
ATOM 822 O O . GLN A 1 104 ? 8.545 9.655 16.749 1.00 96.94 104 GLN A O 1
ATOM 827 N N . ASN A 1 105 ? 7.611 11.537 17.544 1.00 96.12 105 ASN A N 1
ATOM 828 C CA . ASN A 1 105 ? 8.069 12.472 16.502 1.00 96.12 105 ASN A CA 1
ATOM 829 C C . ASN A 1 105 ? 7.419 12.301 15.120 1.00 96.12 105 ASN A C 1
ATOM 831 O O . ASN A 1 105 ? 7.698 13.104 14.235 1.00 96.12 105 ASN A O 1
ATOM 835 N N . GLU A 1 106 ? 6.524 11.335 14.938 1.00 97.88 106 GLU A N 1
ATOM 836 C CA . GLU A 1 106 ? 5.741 11.185 13.713 1.00 97.88 106 GLU A CA 1
ATOM 837 C C . GLU A 1 106 ? 4.401 11.903 13.846 1.00 97.88 106 GLU A C 1
ATOM 839 O O . GLU A 1 106 ? 3.893 12.102 14.948 1.00 97.88 106 GLU A O 1
ATOM 844 N N . GLN A 1 107 ? 3.815 12.302 12.722 1.00 97.81 107 GLN A N 1
ATOM 845 C CA . GLN A 1 107 ? 2.470 12.862 12.645 1.00 97.81 107 GLN A CA 1
ATOM 846 C C . GLN A 1 107 ? 1.580 11.931 11.837 1.00 97.81 107 GLN A C 1
ATOM 848 O O . GLN A 1 107 ? 2.057 11.199 10.972 1.00 97.81 107 GLN A O 1
ATOM 853 N N . LEU A 1 108 ? 0.279 11.963 12.112 1.00 98.06 108 LEU A N 1
ATOM 854 C CA . LEU A 1 108 ? -0.689 11.279 11.269 1.00 98.06 108 LEU A CA 1
ATOM 855 C C . LEU A 1 108 ? -0.736 11.967 9.900 1.00 98.06 108 LEU A C 1
ATOM 857 O O . LEU A 1 108 ? -1.157 13.118 9.797 1.00 98.06 108 LEU A O 1
ATOM 861 N N . GLN A 1 109 ? -0.317 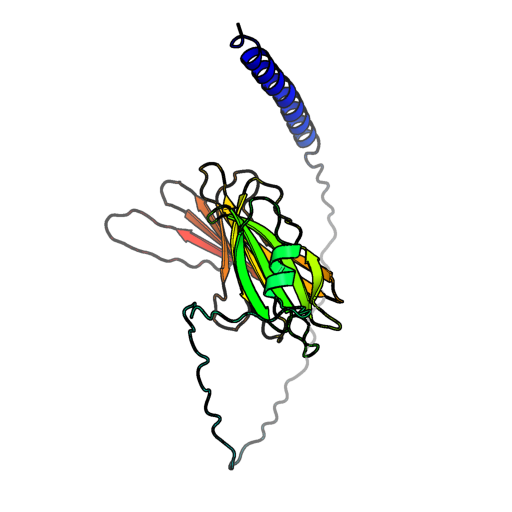11.246 8.866 1.00 97.69 109 GLN A N 1
ATOM 862 C CA . GLN A 1 109 ? -0.264 11.719 7.484 1.00 97.69 109 GLN A CA 1
ATOM 863 C C . GLN A 1 109 ? -1.549 11.377 6.726 1.00 97.69 109 GLN A C 1
ATOM 865 O O . GLN A 1 109 ? -2.024 12.164 5.905 1.00 97.69 109 GLN A O 1
ATOM 870 N N . LYS A 1 110 ? -2.133 10.200 6.996 1.00 97.94 110 LYS A N 1
ATOM 871 C CA . LYS A 1 110 ? -3.320 9.719 6.280 1.00 97.94 110 LYS A CA 1
ATOM 872 C C . LYS A 1 110 ? -4.203 8.831 7.150 1.00 97.94 110 LYS A C 1
ATOM 874 O O . LYS A 1 110 ? -3.704 8.013 7.917 1.00 97.94 110 LYS A O 1
ATOM 879 N N . ILE A 1 111 ? -5.515 8.972 6.968 1.00 98.38 111 ILE A N 1
ATOM 880 C CA . ILE A 1 111 ? -6.538 8.041 7.453 1.00 98.38 111 ILE A CA 1
ATOM 881 C C . ILE A 1 111 ? -7.320 7.574 6.230 1.00 98.38 111 ILE A C 1
ATOM 883 O O . ILE A 1 111 ? -7.872 8.401 5.501 1.00 98.38 111 ILE A O 1
ATOM 887 N N . LEU A 1 112 ? -7.383 6.267 6.013 1.00 98.56 112 LEU A N 1
ATOM 888 C CA . LEU A 1 112 ? -8.282 5.649 5.041 1.00 98.56 112 LEU A CA 1
ATOM 889 C C . LEU A 1 112 ? -9.244 4.744 5.798 1.00 98.56 112 LEU A C 1
ATOM 891 O O . LEU A 1 112 ? -8.824 4.084 6.742 1.00 98.56 112 LEU A O 1
ATOM 895 N N . LYS A 1 113 ? -10.515 4.724 5.399 1.00 98.00 113 LYS A N 1
ATOM 896 C CA 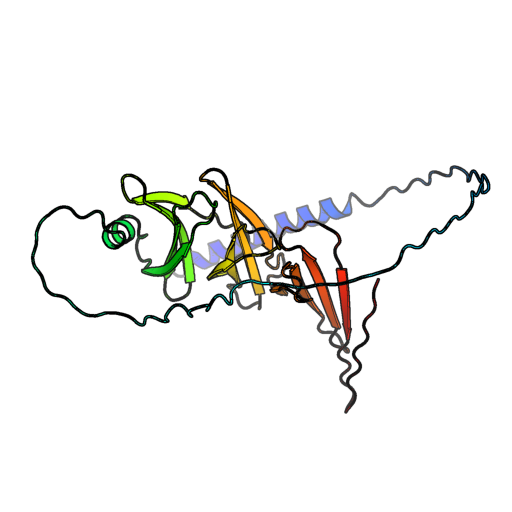. LYS A 1 113 ? -11.545 3.888 6.017 1.00 98.00 113 LYS A CA 1
ATOM 897 C C . LYS A 1 113 ? -12.205 3.034 4.953 1.00 98.00 113 LYS A C 1
ATOM 899 O O . LYS A 1 113 ? -12.725 3.595 3.990 1.00 98.00 113 LYS A O 1
ATOM 904 N N . GLU A 1 114 ? -12.210 1.725 5.147 1.00 98.06 114 GLU A N 1
ATOM 905 C CA . GLU A 1 114 ? -12.804 0.781 4.207 1.00 98.06 114 GLU A CA 1
ATOM 906 C C . GLU A 1 114 ? -13.018 -0.587 4.857 1.00 98.06 114 GLU A C 1
ATOM 908 O O . GLU A 1 114 ? -12.264 -0.948 5.746 1.00 98.06 114 GLU A O 1
ATOM 913 N N . ASP A 1 115 ? -14.016 -1.339 4.397 1.00 97.00 115 ASP A N 1
ATOM 914 C CA . ASP A 1 115 ? -14.183 -2.765 4.715 1.00 97.00 115 ASP A CA 1
ATOM 915 C C . ASP A 1 115 ? -13.256 -3.589 3.796 1.00 97.00 115 ASP A C 1
ATOM 917 O O . ASP A 1 115 ? -13.521 -3.713 2.587 1.00 97.00 115 ASP A O 1
ATOM 921 N N . LEU A 1 116 ? -12.108 -4.012 4.343 1.00 97.75 116 LEU A N 1
ATOM 922 C CA . LEU A 1 116 ? -10.993 -4.654 3.636 1.00 97.75 116 LEU A CA 1
ATOM 923 C C . LEU A 1 116 ? -11.134 -6.177 3.541 1.00 97.75 116 LEU A C 1
ATOM 925 O O . LEU A 1 116 ? -10.586 -6.763 2.604 1.00 97.75 116 LEU A O 1
ATOM 929 N N . ASP A 1 117 ? -11.827 -6.812 4.488 1.00 94.69 117 ASP A N 1
ATOM 930 C CA . ASP A 1 117 ? -12.048 -8.265 4.521 1.00 94.69 117 ASP A CA 1
ATOM 931 C C . ASP A 1 117 ? -13.510 -8.679 4.266 1.00 94.69 117 ASP A C 1
ATOM 933 O O . ASP A 1 117 ? -13.816 -9.873 4.243 1.00 94.69 117 ASP A O 1
ATOM 937 N N . HIS A 1 118 ? -14.386 -7.713 3.976 1.00 94.25 118 HIS A N 1
ATOM 938 C CA . HIS A 1 118 ? -15.793 -7.900 3.619 1.00 94.25 118 HIS A CA 1
ATOM 939 C C . HIS A 1 118 ? -16.655 -8.509 4.730 1.00 94.25 118 HIS A C 1
ATOM 941 O O . HIS A 1 118 ? -17.659 -9.172 4.443 1.00 94.25 118 HIS A O 1
ATOM 947 N N . ASP A 1 119 ? -16.300 -8.280 5.996 1.00 93.88 119 ASP A N 1
ATOM 948 C CA . ASP A 1 119 ? -17.094 -8.728 7.143 1.00 93.88 119 ASP A CA 1
ATOM 949 C C . ASP A 1 119 ? -18.222 -7.740 7.527 1.00 93.88 119 ASP A C 1
ATOM 951 O O . ASP A 1 119 ? -19.044 -8.024 8.408 1.00 93.88 119 ASP A O 1
ATOM 955 N N . GLY A 1 120 ? -18.311 -6.602 6.826 1.00 94.38 120 GLY A N 1
ATOM 956 C CA . GLY A 1 120 ? -19.279 -5.535 7.069 1.00 94.38 120 GLY A CA 1
ATOM 957 C C . GLY A 1 120 ? -18.853 -4.537 8.149 1.00 94.38 120 GLY A C 1
ATOM 958 O O . GLY A 1 120 ? -19.599 -3.588 8.421 1.00 94.38 120 GLY A O 1
ATOM 959 N N . LYS A 1 121 ? -17.677 -4.713 8.760 1.00 94.62 121 LYS A N 1
ATOM 960 C CA . LYS A 1 121 ? -17.052 -3.767 9.682 1.00 94.62 121 LYS A CA 1
ATOM 961 C C . LYS A 1 121 ? -15.871 -3.099 8.977 1.00 94.62 121 LYS A C 1
ATOM 963 O O . LYS A 1 121 ? -15.033 -3.771 8.407 1.00 94.62 121 LYS A O 1
ATOM 968 N N . PRO A 1 122 ? -15.792 -1.763 8.986 1.00 96.19 122 PRO A N 1
ATOM 969 C CA . PRO A 1 122 ? -14.703 -1.074 8.315 1.00 96.19 122 PRO A CA 1
ATOM 970 C C . PRO A 1 122 ? -13.429 -1.027 9.165 1.00 96.19 122 PRO A C 1
ATOM 972 O O . PRO A 1 122 ? -13.469 -0.709 10.358 1.00 96.19 122 PRO A O 1
ATOM 975 N N . GLU A 1 123 ? -12.290 -1.165 8.498 1.00 98.38 123 GLU A N 1
ATOM 976 C CA . GLU A 1 123 ? -10.959 -0.909 9.029 1.00 98.38 123 GLU A CA 1
ATOM 977 C C . GLU A 1 123 ? -10.528 0.526 8.753 1.00 98.38 123 GLU A C 1
ATOM 979 O O . GLU A 1 123 ? -10.922 1.169 7.775 1.00 98.38 123 GLU A O 1
ATOM 984 N N . TYR A 1 124 ? -9.632 1.007 9.605 1.00 98.62 124 TYR A N 1
ATOM 985 C CA . TYR A 1 124 ? -8.902 2.246 9.436 1.00 98.62 124 TYR A CA 1
ATOM 986 C C . TYR A 1 124 ? -7.437 1.932 9.143 1.00 98.62 124 TYR A C 1
ATOM 988 O O . TYR A 1 124 ? -6.748 1.336 9.969 1.00 98.62 124 TYR A O 1
ATOM 996 N N . VAL A 1 125 ? -6.946 2.381 7.990 1.00 98.75 125 VAL A N 1
ATOM 997 C CA . VAL A 1 125 ? -5.517 2.383 7.661 1.00 98.75 125 VAL A CA 1
ATOM 998 C C . VAL A 1 125 ? -4.951 3.740 8.058 1.00 98.75 125 VAL A C 1
ATOM 1000 O O . VAL A 1 125 ? -5.286 4.770 7.464 1.00 98.75 125 VAL A O 1
ATOM 1003 N N . LEU A 1 126 ? -4.119 3.738 9.093 1.00 98.81 126 LEU A N 1
ATOM 1004 C CA . LEU A 1 126 ? -3.537 4.925 9.707 1.00 98.81 126 LEU A CA 1
ATOM 1005 C C . LEU A 1 126 ? -2.058 5.003 9.345 1.00 98.81 126 LEU A C 1
ATOM 1007 O O . LEU A 1 126 ? -1.259 4.209 9.838 1.00 98.81 126 LEU A O 1
ATOM 1011 N N . ALA A 1 127 ? -1.699 5.958 8.490 1.00 98.69 127 ALA A N 1
ATOM 1012 C CA . ALA A 1 127 ? -0.323 6.183 8.065 1.00 98.69 127 ALA A CA 1
ATOM 1013 C C . ALA A 1 127 ? 0.297 7.336 8.859 1.00 98.69 127 ALA A C 1
ATOM 1015 O O . ALA A 1 127 ? -0.225 8.455 8.854 1.00 98.69 127 ALA A O 1
ATOM 1016 N N . PHE A 1 128 ? 1.422 7.065 9.510 1.00 98.75 128 PHE A N 1
ATOM 1017 C CA . PHE A 1 128 ? 2.209 8.008 10.292 1.00 98.75 128 PHE A CA 1
ATOM 1018 C C . PHE A 1 128 ? 3.596 8.193 9.679 1.00 98.75 128 PHE A C 1
ATOM 1020 O O . PHE A 1 128 ? 4.168 7.267 9.100 1.00 98.75 128 PHE A O 1
ATOM 1027 N N . GLY A 1 129 ? 4.135 9.399 9.821 1.00 98.06 129 GLY A N 1
ATOM 1028 C CA . GLY A 1 129 ? 5.513 9.685 9.450 1.00 98.06 129 GLY A CA 1
ATOM 1029 C C . GLY A 1 129 ? 5.886 11.158 9.596 1.00 98.06 129 GLY A C 1
ATOM 1030 O O . GLY A 1 129 ? 5.155 11.933 10.223 1.00 98.06 129 GLY A O 1
ATOM 1031 N N . ILE A 1 130 ? 7.036 11.550 9.053 1.00 97.38 130 ILE A N 1
ATOM 1032 C CA . ILE A 1 130 ? 7.619 12.890 9.207 1.00 97.38 130 ILE A CA 1
ATOM 1033 C C . ILE A 1 130 ? 7.574 13.613 7.864 1.00 97.38 130 ILE A C 1
ATOM 1035 O O . ILE A 1 130 ? 7.922 13.052 6.832 1.00 97.38 130 ILE A O 1
ATOM 1039 N N . GLU A 1 131 ? 7.145 14.876 7.877 1.00 92.94 131 GLU A N 1
ATOM 1040 C CA . GLU A 1 131 ? 6.967 15.685 6.666 1.00 92.94 131 GLU A CA 1
ATOM 1041 C C . GLU A 1 131 ? 6.078 14.994 5.622 1.00 92.94 131 GLU A C 1
ATOM 1043 O O . GLU A 1 131 ? 4.861 15.004 5.788 1.00 92.94 131 GLU A O 1
ATOM 1048 N N . LYS A 1 132 ? 6.662 14.434 4.556 1.00 88.81 132 LYS A N 1
ATOM 1049 C CA . LYS A 1 132 ? 5.956 13.702 3.490 1.00 88.81 132 LYS A CA 1
ATOM 1050 C C . LYS A 1 132 ? 6.306 12.214 3.449 1.00 88.81 132 LYS A C 1
ATOM 1052 O O . LYS A 1 132 ? 5.812 11.505 2.579 1.00 88.81 132 LYS A O 1
ATOM 1057 N N . GLU A 1 133 ? 7.170 11.766 4.348 1.00 95.00 133 GLU A N 1
ATOM 1058 C CA . GLU A 1 133 ? 7.619 10.384 4.443 1.00 95.00 133 GLU A CA 1
ATOM 1059 C C . GLU A 1 133 ? 6.677 9.610 5.360 1.00 95.00 133 GLU A C 1
ATOM 1061 O O . GLU A 1 133 ? 6.214 10.137 6.374 1.00 95.00 133 GLU A O 1
ATOM 1066 N N . ILE A 1 134 ? 6.383 8.363 5.003 1.00 98.00 134 ILE A N 1
ATOM 1067 C CA . ILE A 1 134 ? 5.518 7.460 5.762 1.00 98.00 134 ILE A CA 1
ATOM 1068 C C . ILE A 1 134 ? 6.387 6.329 6.317 1.00 98.00 134 ILE A C 1
ATOM 1070 O O . ILE A 1 134 ? 7.091 5.665 5.563 1.00 98.00 134 ILE A O 1
ATOM 1074 N N . TYR A 1 135 ? 6.330 6.086 7.626 1.00 96.88 135 TYR A N 1
ATOM 1075 C CA . TYR A 1 135 ? 7.156 5.064 8.284 1.00 96.88 135 TYR A CA 1
ATOM 1076 C C . TYR A 1 135 ? 6.329 3.973 8.955 1.00 96.88 135 TYR A C 1
ATOM 1078 O O . TYR A 1 135 ? 6.686 2.798 8.898 1.00 96.88 135 TYR A O 1
ATOM 1086 N N . ASN A 1 136 ? 5.222 4.339 9.604 1.00 98.25 136 ASN A N 1
ATOM 1087 C CA . ASN A 1 136 ? 4.376 3.388 10.315 1.00 98.25 136 ASN A CA 1
ATOM 1088 C C . ASN A 1 136 ? 2.970 3.407 9.737 1.00 98.25 136 ASN A C 1
ATOM 1090 O O . ASN A 1 136 ? 2.319 4.449 9.710 1.00 98.25 136 ASN A O 1
ATOM 1094 N N . ILE A 1 137 ? 2.480 2.243 9.317 1.00 98.75 137 ILE A N 1
ATOM 1095 C CA . ILE A 1 137 ? 1.109 2.085 8.843 1.00 98.75 137 ILE A CA 1
ATOM 1096 C C . ILE A 1 137 ? 0.436 1.015 9.694 1.00 98.75 137 ILE A C 1
ATOM 1098 O O . ILE A 1 137 ? 0.847 -0.145 9.684 1.00 98.75 137 ILE A O 1
ATOM 1102 N N . PHE A 1 138 ? -0.586 1.419 10.440 1.00 98.69 138 PHE A N 1
ATOM 1103 C CA . PHE A 1 138 ? -1.387 0.527 11.273 1.00 98.69 138 PHE A CA 1
ATOM 1104 C C . PHE A 1 138 ? -2.743 0.277 10.628 1.00 98.69 138 PHE A C 1
ATOM 1106 O O . PHE A 1 138 ? -3.337 1.192 10.056 1.00 98.69 138 PHE A O 1
ATOM 1113 N N . VAL A 1 139 ? -3.251 -0.942 10.776 1.00 98.62 139 VAL A N 1
ATOM 1114 C CA . VAL A 1 139 ? -4.629 -1.305 10.447 1.00 98.62 139 VAL A CA 1
ATOM 1115 C C . VAL A 1 139 ? -5.384 -1.497 11.752 1.00 98.62 139 VAL A C 1
ATOM 1117 O O . VAL A 1 139 ? -4.950 -2.237 12.632 1.00 98.62 139 VAL A O 1
ATOM 1120 N N . VAL A 1 140 ? -6.483 -0.771 11.903 1.00 98.38 140 VAL A N 1
ATOM 1121 C CA . VAL A 1 140 ? -7.244 -0.654 13.149 1.00 98.38 140 VAL A CA 1
ATOM 1122 C C . VAL A 1 140 ? -8.702 -0.977 12.875 1.00 98.38 140 VAL A C 1
ATOM 1124 O O . VAL A 1 140 ? -9.251 -0.494 11.889 1.00 98.38 140 VAL A O 1
ATOM 1127 N N . ARG A 1 141 ? -9.353 -1.721 13.767 1.00 97.00 141 ARG A N 1
ATOM 1128 C CA . ARG A 1 141 ? -10.800 -1.978 13.717 1.00 97.00 141 ARG A CA 1
ATOM 1129 C C . ARG A 1 141 ? -11.464 -1.506 14.999 1.00 97.00 141 ARG A C 1
ATOM 1131 O O . ARG A 1 141 ? -10.843 -1.437 16.063 1.00 97.00 141 ARG A O 1
ATOM 1138 N N . GLU A 1 142 ? -12.725 -1.124 14.861 1.00 95.31 142 GLU A N 1
ATOM 1139 C CA . GLU A 1 142 ? -13.616 -0.838 15.978 1.00 95.31 142 GLU A CA 1
ATOM 1140 C C . GLU A 1 142 ? -14.505 -2.059 16.217 1.00 95.31 142 GLU A C 1
ATOM 1142 O O . GLU A 1 142 ? -15.358 -2.377 15.389 1.00 95.31 142 GLU A O 1
ATOM 1147 N N . ASP A 1 143 ? -14.288 -2.732 17.344 1.00 89.88 143 ASP A N 1
ATOM 1148 C CA . ASP A 1 143 ? -15.169 -3.783 17.855 1.00 89.88 143 ASP A CA 1
ATOM 1149 C C . ASP A 1 143 ? -15.720 -3.318 19.212 1.00 89.88 143 ASP A C 1
ATOM 1151 O O . ASP A 1 143 ? -16.453 -2.332 19.278 1.00 89.88 143 ASP A O 1
ATOM 1155 N N . ASP A 1 144 ? -15.289 -3.938 20.312 1.00 89.88 144 ASP A N 1
ATOM 1156 C CA . ASP A 1 144 ? -15.512 -3.455 21.680 1.00 89.88 144 ASP A CA 1
ATOM 1157 C C . ASP A 1 144 ? -14.479 -2.364 22.033 1.00 89.88 144 ASP A C 1
ATOM 1159 O O . ASP A 1 144 ? -13.721 -2.465 23.000 1.00 89.88 144 ASP A O 1
ATOM 1163 N N . GLY A 1 145 ? -14.412 -1.340 21.178 1.00 93.12 145 GLY A N 1
ATOM 1164 C CA . GLY A 1 145 ? -13.387 -0.298 21.170 1.00 93.12 145 GLY A CA 1
ATOM 1165 C C . GLY A 1 145 ? -12.353 -0.464 20.050 1.00 93.12 145 GLY A C 1
ATOM 1166 O O . GLY A 1 145 ? -12.267 -1.492 19.370 1.00 93.12 145 GLY A O 1
ATOM 1167 N N . TYR A 1 146 ? -11.561 0.589 19.844 1.00 96.81 146 TYR A N 1
ATOM 1168 C CA . TYR A 1 146 ? -10.502 0.596 18.836 1.00 96.81 146 TYR A CA 1
ATOM 1169 C C . TYR A 1 146 ? -9.313 -0.260 19.273 1.00 96.81 146 TYR A C 1
ATOM 1171 O O . TYR A 1 146 ? -8.799 -0.120 20.387 1.00 96.81 146 TYR A O 1
ATOM 1179 N N . HIS A 1 147 ? -8.831 -1.106 18.368 1.00 96.81 147 HIS A N 1
ATOM 1180 C CA . HIS A 1 147 ? -7.616 -1.891 18.558 1.00 96.81 147 HIS A CA 1
ATOM 1181 C C . HIS A 1 147 ? -6.851 -2.034 17.239 1.00 96.81 147 HIS A C 1
ATOM 1183 O O . HIS A 1 147 ? -7.424 -1.960 16.152 1.00 96.81 147 HIS A O 1
ATOM 1189 N N . ILE A 1 148 ? -5.534 -2.216 17.337 1.00 98.06 148 ILE A N 1
ATOM 1190 C CA . ILE A 1 148 ? -4.692 -2.515 16.176 1.00 98.06 148 ILE A CA 1
ATOM 1191 C C . ILE A 1 148 ? -4.933 -3.979 15.805 1.00 98.06 148 ILE A C 1
ATOM 1193 O O . ILE A 1 148 ? -4.725 -4.853 16.645 1.00 98.06 148 ILE A O 1
ATOM 1197 N N . ILE A 1 149 ? -5.354 -4.220 14.565 1.00 97.06 149 ILE A N 1
ATOM 1198 C CA . ILE A 1 149 ? -5.386 -5.555 13.965 1.00 97.06 149 ILE A CA 1
ATOM 1199 C C . ILE A 1 149 ? -3.958 -5.976 13.636 1.00 97.06 149 ILE A C 1
ATOM 1201 O O . ILE A 1 149 ? -3.494 -7.021 14.079 1.00 97.06 149 ILE A O 1
ATOM 1205 N N . ASP A 1 150 ? -3.253 -5.127 12.886 1.00 98.31 150 ASP A N 1
ATOM 1206 C CA . ASP A 1 150 ? -1.879 -5.392 12.485 1.00 98.31 150 ASP A CA 1
ATOM 1207 C C . ASP A 1 150 ? -1.131 -4.107 12.099 1.00 98.31 150 ASP A C 1
ATOM 1209 O O . ASP A 1 150 ? -1.715 -3.025 11.958 1.00 98.31 150 ASP A O 1
ATOM 1213 N N . LYS A 1 151 ? 0.178 -4.235 11.900 1.00 97.94 151 LYS A N 1
ATOM 1214 C CA . LYS A 1 151 ? 1.050 -3.203 11.341 1.00 97.94 151 LYS A CA 1
ATOM 1215 C C . LYS A 1 151 ? 1.644 -3.718 10.030 1.00 97.94 151 LYS A C 1
ATOM 1217 O O . LYS A 1 151 ? 2.115 -4.845 9.970 1.00 97.94 151 LYS A O 1
ATOM 1222 N N . LEU A 1 152 ? 1.675 -2.881 8.993 1.00 98.31 152 LEU A N 1
ATOM 1223 C CA . LEU A 1 152 ? 2.361 -3.240 7.750 1.00 98.31 152 LEU A CA 1
ATOM 1224 C C . LEU A 1 152 ? 3.871 -3.335 8.009 1.00 98.31 152 LEU A C 1
ATOM 1226 O O . LEU A 1 152 ? 4.486 -2.388 8.512 1.00 98.31 152 LEU A O 1
ATOM 1230 N N . GLU A 1 153 ? 4.456 -4.472 7.646 1.00 96.94 153 GLU A N 1
ATOM 1231 C CA . GLU A 1 153 ? 5.903 -4.657 7.570 1.00 96.94 153 GLU A CA 1
ATOM 1232 C C . GLU A 1 153 ? 6.394 -4.286 6.176 1.00 96.94 153 GLU A C 1
ATOM 1234 O O . GLU A 1 153 ? 5.778 -4.671 5.187 1.00 96.94 153 GLU A O 1
ATOM 1239 N N . ASP A 1 154 ? 7.503 -3.555 6.104 1.00 94.69 154 ASP A N 1
ATOM 1240 C CA . ASP A 1 154 ? 8.069 -3.105 4.838 1.00 94.69 154 ASP A CA 1
ATOM 1241 C C . ASP A 1 154 ? 8.905 -4.218 4.175 1.00 94.69 154 ASP A C 1
ATOM 1243 O O . ASP A 1 154 ? 9.938 -4.615 4.728 1.00 94.69 154 ASP A O 1
ATOM 1247 N N . PRO A 1 155 ? 8.489 -4.752 3.012 1.00 93.56 155 PRO A N 1
ATOM 1248 C CA . PRO A 1 155 ? 9.215 -5.806 2.319 1.00 93.56 155 PRO A CA 1
ATOM 1249 C C . PRO A 1 155 ? 10.396 -5.270 1.493 1.00 93.56 155 PRO A C 1
ATOM 1251 O O . PRO A 1 155 ? 11.208 -6.068 1.014 1.00 93.56 155 PRO A O 1
ATOM 1254 N N . VAL A 1 156 ? 10.510 -3.952 1.283 1.00 90.06 156 VAL A N 1
ATOM 1255 C CA . VAL A 1 156 ? 11.552 -3.370 0.432 1.00 90.06 156 VAL A CA 1
ATOM 1256 C C . VAL A 1 156 ? 12.866 -3.287 1.215 1.00 90.06 156 VAL A C 1
ATOM 1258 O O . VAL A 1 156 ? 13.056 -2.474 2.113 1.00 90.06 156 VAL A O 1
ATOM 1261 N N . ILE A 1 157 ? 13.821 -4.140 0.841 1.00 86.06 157 ILE A N 1
ATOM 1262 C CA . ILE A 1 157 ? 15.109 -4.307 1.545 1.00 86.06 157 ILE A CA 1
ATOM 1263 C C . ILE A 1 157 ? 16.180 -3.260 1.193 1.00 86.06 157 ILE A C 1
ATOM 1265 O O . ILE A 1 157 ? 17.277 -3.280 1.755 1.00 86.06 157 ILE A O 1
ATOM 1269 N N . VAL A 1 158 ? 15.908 -2.390 0.220 1.00 86.75 158 VAL A N 1
ATOM 1270 C CA . VAL A 1 158 ? 16.808 -1.306 -0.199 1.00 86.75 158 VAL A CA 1
ATOM 1271 C C . VAL A 1 158 ? 16.352 0.023 0.392 1.00 86.75 158 VAL A C 1
ATOM 1273 O O . VAL A 1 158 ? 15.202 0.170 0.790 1.00 86.75 158 VAL A O 1
ATOM 1276 N N . VAL A 1 159 ? 17.256 1.000 0.456 1.00 88.50 159 VAL A N 1
ATOM 1277 C CA . VAL A 1 159 ? 16.952 2.332 0.994 1.00 88.50 159 VAL A CA 1
ATOM 1278 C C . VAL A 1 159 ? 15.908 3.026 0.116 1.00 88.50 159 VAL A C 1
ATOM 1280 O O . VAL A 1 159 ? 16.112 3.197 -1.088 1.00 88.50 159 VAL A O 1
ATOM 1283 N N . HIS A 1 160 ? 14.789 3.402 0.725 1.00 92.31 160 HIS A N 1
ATOM 1284 C CA . HIS A 1 160 ? 13.648 4.014 0.059 1.00 92.31 160 HIS A CA 1
ATOM 1285 C C . HIS A 1 160 ? 12.809 4.810 1.071 1.00 92.31 160 HIS A C 1
ATOM 1287 O O . HIS A 1 160 ? 12.992 4.695 2.283 1.00 92.31 160 HIS A O 1
ATOM 1293 N N . ILE A 1 161 ? 11.875 5.601 0.551 1.00 93.88 161 ILE A N 1
ATOM 1294 C CA . ILE A 1 161 ? 10.900 6.384 1.306 1.00 93.88 161 ILE A CA 1
ATOM 1295 C C . ILE A 1 161 ? 9.505 6.011 0.815 1.00 93.88 161 ILE A C 1
ATOM 1297 O O . ILE A 1 161 ? 9.225 6.111 -0.382 1.00 93.88 161 ILE A O 1
ATOM 1301 N N . ASN A 1 162 ? 8.604 5.646 1.726 1.00 96.94 162 ASN A N 1
ATOM 1302 C CA . ASN A 1 162 ? 7.186 5.504 1.402 1.00 96.94 162 ASN A CA 1
ATOM 1303 C C . ASN A 1 162 ? 6.530 6.890 1.335 1.00 96.94 162 ASN A C 1
ATOM 1305 O O . ASN A 1 162 ? 6.711 7.724 2.220 1.00 96.94 162 ASN A O 1
ATOM 1309 N N . THR A 1 163 ? 5.777 7.142 0.267 1.00 96.50 163 THR A N 1
ATOM 1310 C CA . THR A 1 163 ? 5.273 8.478 -0.102 1.00 96.50 163 THR A CA 1
ATOM 1311 C C . THR A 1 163 ? 3.755 8.566 -0.164 1.00 96.50 163 THR A C 1
ATOM 1313 O O . THR A 1 163 ? 3.198 9.651 -0.005 1.00 96.50 163 THR A O 1
ATOM 1316 N N . ASP A 1 164 ? 3.066 7.448 -0.393 1.00 97.81 164 ASP A N 1
ATOM 1317 C CA . ASP A 1 164 ? 1.607 7.412 -0.397 1.00 97.81 164 ASP A CA 1
ATOM 1318 C C . ASP A 1 164 ? 1.082 6.032 0.001 1.00 97.81 164 ASP A C 1
ATOM 1320 O O . ASP A 1 164 ? 1.743 5.013 -0.186 1.00 97.81 164 ASP A O 1
ATOM 1324 N N . VAL A 1 165 ? -0.142 6.013 0.519 1.00 98.62 165 VAL A N 1
ATOM 1325 C CA . VAL A 1 165 ? -0.889 4.798 0.856 1.00 98.62 165 VAL A CA 1
ATOM 1326 C C . VAL A 1 165 ? -2.273 4.909 0.239 1.00 98.62 165 VAL A C 1
ATOM 1328 O O . VAL A 1 165 ? -2.950 5.927 0.404 1.00 98.62 165 VAL A O 1
ATOM 1331 N N . LYS A 1 166 ? -2.728 3.882 -0.469 1.00 98.62 166 LYS A N 1
ATOM 1332 C CA . LYS A 1 166 ? -4.061 3.826 -1.080 1.00 98.62 166 LYS A CA 1
ATOM 1333 C C . LYS A 1 166 ? -4.749 2.517 -0.737 1.00 98.62 166 LYS A C 1
ATOM 1335 O O . LYS A 1 166 ? -4.088 1.529 -0.453 1.00 98.62 166 LYS A O 1
ATOM 1340 N N . ILE A 1 167 ? -6.075 2.522 -0.809 1.00 98.56 167 ILE A N 1
ATOM 1341 C CA . ILE A 1 167 ? -6.874 1.299 -0.847 1.00 98.56 167 ILE A CA 1
ATOM 1342 C C . ILE A 1 167 ? -7.393 1.155 -2.274 1.00 98.56 167 ILE A C 1
ATOM 1344 O O . ILE A 1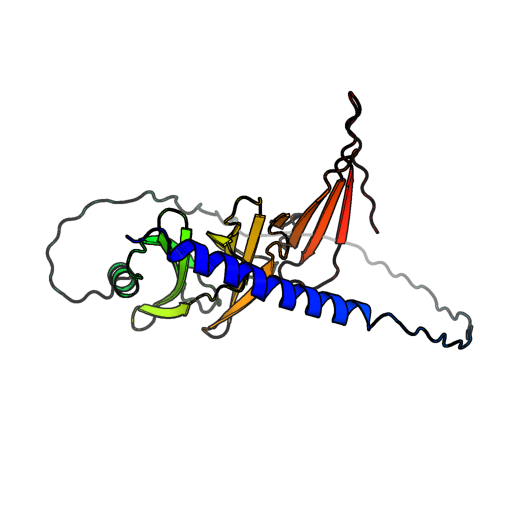 167 ? -7.945 2.111 -2.824 1.00 98.56 167 ILE A O 1
ATOM 1348 N N . MET A 1 168 ? -7.142 0.008 -2.900 1.00 98.00 168 MET A N 1
ATOM 1349 C CA . MET A 1 168 ? -7.398 -0.216 -4.323 1.00 98.00 168 MET A CA 1
ATOM 1350 C C . MET A 1 168 ? -8.023 -1.588 -4.566 1.00 98.00 168 MET A C 1
ATOM 1352 O O . MET A 1 168 ? -7.625 -2.573 -3.951 1.00 98.00 168 MET A O 1
ATOM 1356 N N . LYS A 1 169 ? -8.967 -1.649 -5.509 1.00 97.19 169 LYS A N 1
ATOM 1357 C CA . LYS A 1 169 ? -9.422 -2.891 -6.144 1.00 97.19 169 LYS A CA 1
ATOM 1358 C C . LYS A 1 169 ? -8.466 -3.181 -7.306 1.00 97.19 169 LYS A C 1
ATOM 1360 O O . LYS A 1 169 ? -8.285 -2.303 -8.148 1.00 97.19 169 LYS A O 1
ATOM 1365 N N . LEU A 1 170 ? -7.808 -4.340 -7.300 1.00 97.62 170 LEU A N 1
ATOM 1366 C CA . LEU A 1 170 ? -6.736 -4.666 -8.260 1.00 97.62 170 LEU A CA 1
ATOM 1367 C C . LEU A 1 170 ? -7.109 -5.758 -9.264 1.00 97.62 170 LEU A C 1
ATOM 1369 O O . LEU A 1 170 ? -6.363 -6.001 -10.210 1.00 97.62 170 LEU A O 1
ATOM 1373 N N . ASP A 1 171 ? -8.254 -6.400 -9.074 1.00 96.00 171 ASP A N 1
ATOM 1374 C CA . ASP A 1 171 ? -8.847 -7.318 -10.032 1.00 96.00 171 ASP A CA 1
ATOM 1375 C C . ASP A 1 171 ? -10.377 -7.213 -10.011 1.00 96.00 171 ASP A C 1
ATOM 1377 O O . ASP A 1 171 ? -10.968 -6.302 -9.430 1.00 96.00 171 ASP A O 1
ATOM 1381 N N . GLN A 1 172 ? -11.045 -8.143 -10.686 1.00 94.62 172 GLN A N 1
ATOM 1382 C CA . GLN A 1 172 ? -12.501 -8.150 -10.777 1.00 94.62 172 GLN A CA 1
ATOM 1383 C C . GLN A 1 172 ? -13.184 -8.667 -9.499 1.00 94.62 172 GLN A C 1
ATOM 1385 O O . GLN A 1 172 ? -14.395 -8.482 -9.353 1.00 94.62 172 GLN A O 1
ATOM 1390 N N . THR A 1 173 ? -12.439 -9.269 -8.565 1.00 94.56 173 THR A N 1
ATOM 1391 C CA . THR A 1 173 ? -12.966 -9.684 -7.257 1.00 94.56 173 THR A CA 1
ATOM 1392 C C . THR A 1 173 ? -13.172 -8.464 -6.381 1.00 94.56 173 THR A C 1
ATOM 1394 O O . THR A 1 173 ? -12.438 -7.497 -6.515 1.00 94.56 173 THR A O 1
ATOM 1397 N N . ASP A 1 174 ? -14.134 -8.481 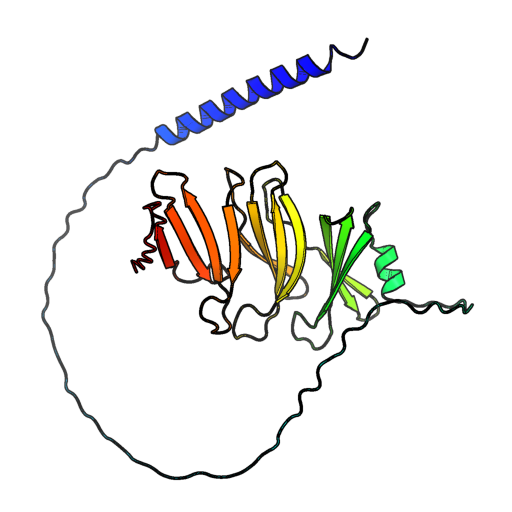-5.461 1.00 93.31 174 ASP A N 1
ATOM 1398 C CA . ASP A 1 174 ? -14.385 -7.318 -4.600 1.00 93.31 174 ASP A CA 1
ATOM 1399 C C . ASP A 1 174 ? -13.276 -7.027 -3.581 1.00 93.31 174 ASP A C 1
ATOM 1401 O O . ASP A 1 174 ? -13.313 -5.956 -2.971 1.00 93.31 174 ASP A O 1
ATOM 1405 N N . GLN A 1 175 ? -12.263 -7.901 -3.488 1.00 95.62 175 GLN A N 1
ATOM 1406 C CA . GLN A 1 175 ? -11.110 -7.747 -2.612 1.00 95.62 175 GLN A CA 1
ATOM 1407 C C . GLN A 1 175 ? -10.440 -6.387 -2.810 1.00 95.62 175 GLN A C 1
ATOM 1409 O O . GLN A 1 175 ? -10.093 -5.967 -3.920 1.00 95.62 175 GLN A O 1
ATOM 1414 N N . LYS A 1 176 ? -10.197 -5.716 -1.688 1.00 97.50 176 LYS A N 1
ATOM 1415 C CA . LYS A 1 176 ? -9.457 -4.460 -1.642 1.00 97.50 176 LYS A CA 1
ATOM 1416 C C . LYS A 1 176 ? -8.083 -4.700 -1.039 1.00 97.50 176 LYS A C 1
ATOM 1418 O O . LYS A 1 176 ? -7.915 -5.497 -0.119 1.00 97.50 176 LYS A O 1
ATOM 1423 N N . PHE A 1 177 ? -7.102 -3.988 -1.566 1.00 98.50 177 PHE A N 1
ATOM 1424 C CA . PHE A 1 177 ? -5.707 -4.089 -1.173 1.00 98.50 177 PHE A CA 1
ATOM 1425 C C . PHE A 1 177 ? -5.219 -2.747 -0.657 1.00 98.50 177 PHE A C 1
ATOM 1427 O O . PHE A 1 177 ? -5.599 -1.699 -1.184 1.00 98.50 177 PHE A O 1
ATOM 1434 N N . ILE A 1 178 ? -4.334 -2.778 0.333 1.00 98.81 178 ILE A N 1
ATOM 1435 C CA . ILE A 1 178 ? -3.562 -1.602 0.725 1.00 98.81 178 ILE A CA 1
ATOM 1436 C C . ILE A 1 178 ? -2.341 -1.549 -0.193 1.00 98.81 178 ILE A C 1
ATOM 1438 O O . ILE A 1 178 ? -1.574 -2.506 -0.265 1.00 98.81 178 ILE A O 1
ATOM 1442 N N . VAL A 1 179 ? -2.164 -0.440 -0.903 1.00 98.75 179 VAL A N 1
ATOM 1443 C CA . VAL A 1 179 ? -1.029 -0.201 -1.800 1.00 98.75 179 VAL A CA 1
ATOM 1444 C C . VAL A 1 179 ? -0.191 0.931 -1.229 1.00 98.75 179 VAL A C 1
ATOM 1446 O O . VAL A 1 179 ? -0.691 2.042 -1.046 1.00 98.75 179 VAL A O 1
ATOM 1449 N N . VAL A 1 180 ? 1.077 0.650 -0.953 1.00 98.62 180 VAL A N 1
ATOM 1450 C CA . VAL A 1 180 ? 2.060 1.625 -0.469 1.00 98.62 180 VAL A CA 1
ATOM 1451 C C . VAL A 1 180 ? 3.000 1.959 -1.618 1.00 98.62 180 VAL A C 1
ATOM 1453 O O . VAL A 1 180 ? 3.580 1.052 -2.202 1.00 98.62 180 VAL A O 1
ATOM 1456 N N . TYR A 1 181 ? 3.125 3.239 -1.961 1.00 97.88 181 TYR A N 1
ATOM 1457 C CA . TYR A 1 181 ? 4.030 3.717 -3.008 1.00 97.88 181 TYR A CA 1
ATOM 1458 C C . TYR A 1 181 ? 5.316 4.255 -2.406 1.00 97.88 181 TYR A C 1
ATOM 1460 O O . TYR A 1 181 ? 5.285 4.974 -1.404 1.00 97.88 181 TYR A O 1
ATOM 1468 N N . SER A 1 182 ? 6.427 3.987 -3.077 1.00 95.56 182 SER A N 1
ATOM 1469 C CA . SER A 1 182 ? 7.764 4.243 -2.557 1.00 95.56 182 SER A CA 1
ATOM 1470 C C . SER A 1 182 ? 8.650 4.883 -3.618 1.00 95.56 182 SER A C 1
ATOM 1472 O O . SER A 1 182 ? 8.507 4.601 -4.809 1.00 95.56 182 SER A O 1
ATOM 1474 N N . ILE A 1 183 ? 9.596 5.714 -3.185 1.00 93.81 183 ILE A N 1
ATOM 1475 C CA . ILE A 1 183 ? 10.643 6.294 -4.034 1.00 93.81 183 ILE A CA 1
ATOM 1476 C C . ILE A 1 183 ? 12.024 6.013 -3.444 1.00 93.81 183 ILE A C 1
ATOM 1478 O O . ILE A 1 183 ? 12.151 5.813 -2.238 1.00 93.81 183 ILE A O 1
ATOM 1482 N N . GLY A 1 184 ? 13.068 6.007 -4.269 1.00 89.75 184 GLY A N 1
ATOM 1483 C CA . GLY A 1 184 ? 14.441 5.858 -3.784 1.00 89.75 184 GLY A CA 1
ATOM 1484 C C . GLY A 1 184 ? 14.920 7.055 -2.970 1.00 89.75 184 GLY A C 1
ATOM 1485 O O . GLY A 1 184 ? 14.673 8.204 -3.336 1.00 89.75 184 GLY A O 1
ATOM 1486 N N . ASP A 1 185 ? 15.681 6.775 -1.915 1.00 78.62 185 ASP A N 1
ATOM 1487 C CA . ASP A 1 185 ? 16.414 7.777 -1.142 1.00 78.62 185 ASP A CA 1
ATOM 1488 C C . ASP A 1 185 ? 17.918 7.609 -1.412 1.00 78.62 185 ASP A C 1
ATOM 1490 O O . ASP A 1 185 ? 18.512 6.575 -1.106 1.00 78.62 185 ASP A O 1
ATOM 1494 N N . GLY A 1 186 ? 18.528 8.573 -2.116 1.00 67.12 186 GLY A N 1
ATOM 1495 C CA . GLY A 1 186 ? 19.936 8.466 -2.544 1.00 67.12 186 GLY A CA 1
ATOM 1496 C C . GLY A 1 186 ? 20.287 8.948 -3.959 1.00 67.12 186 GLY A C 1
ATOM 1497 O O . GLY A 1 186 ? 21.373 8.649 -4.454 1.00 67.12 186 GLY A O 1
ATOM 1498 N N . GLY A 1 187 ? 19.410 9.701 -4.631 1.00 62.56 187 GLY A N 1
ATOM 1499 C CA . GLY A 1 187 ? 19.736 10.432 -5.871 1.00 62.56 187 GLY A CA 1
ATOM 1500 C C . GLY A 1 187 ? 19.603 9.645 -7.182 1.00 62.56 187 GLY A C 1
ATOM 1501 O O . GLY A 1 187 ? 19.665 10.241 -8.257 1.00 62.56 187 GLY A O 1
ATOM 1502 N N . ALA A 1 188 ? 19.370 8.335 -7.118 1.00 67.88 188 ALA A N 1
ATOM 1503 C CA . ALA A 1 188 ? 18.917 7.533 -8.250 1.00 67.88 188 ALA A CA 1
ATOM 1504 C C . ALA A 1 188 ? 17.381 7.578 -8.336 1.00 67.88 188 ALA A C 1
ATOM 1506 O O . ALA A 1 188 ? 16.707 7.356 -7.335 1.00 67.88 188 ALA A O 1
ATOM 1507 N N . TYR A 1 189 ? 16.826 7.874 -9.517 1.00 81.19 189 TYR A N 1
ATOM 1508 C CA . TYR A 1 189 ? 15.373 7.896 -9.716 1.00 81.19 189 TYR A CA 1
ATOM 1509 C C . TYR A 1 189 ? 14.828 6.463 -9.679 1.00 81.19 189 TYR A C 1
ATOM 1511 O O . TYR A 1 189 ? 14.961 5.713 -10.653 1.00 81.19 189 TYR A O 1
ATOM 1519 N N . SER A 1 190 ? 14.258 6.081 -8.537 1.00 90.31 190 SER A N 1
ATOM 1520 C CA . SER A 1 190 ? 13.478 4.857 -8.379 1.00 90.31 190 SER A CA 1
ATOM 1521 C C . SER A 1 190 ? 12.083 5.149 -7.869 1.00 90.31 190 SER A C 1
ATOM 1523 O O . SER A 1 190 ? 11.899 5.967 -6.970 1.00 90.31 190 SER A O 1
ATOM 1525 N N . GLU A 1 191 ? 11.119 4.438 -8.438 1.00 94.38 191 GLU A N 1
ATOM 1526 C CA . GLU A 1 191 ? 9.739 4.379 -7.974 1.00 94.38 191 GLU A CA 1
ATOM 1527 C C . GLU A 1 191 ? 9.311 2.919 -7.901 1.00 94.38 191 GLU A C 1
ATOM 1529 O O . GLU A 1 191 ? 9.673 2.119 -8.772 1.00 94.38 191 GLU A O 1
ATOM 1534 N N . GLY A 1 192 ? 8.512 2.589 -6.894 1.00 95.50 192 GLY A N 1
ATOM 1535 C CA . GLY A 1 192 ? 7.891 1.282 -6.778 1.00 95.50 192 GLY A CA 1
ATOM 1536 C C . GLY A 1 192 ? 6.725 1.253 -5.814 1.00 95.50 192 GLY A C 1
ATOM 1537 O O . GLY A 1 192 ? 6.204 2.296 -5.406 1.00 95.50 192 GLY A O 1
ATOM 1538 N N . PHE A 1 193 ? 6.274 0.045 -5.500 1.00 97.56 193 PHE A N 1
ATOM 1539 C CA . PHE A 1 193 ? 5.116 -0.159 -4.648 1.00 97.56 193 PHE A CA 1
ATOM 1540 C C . PHE A 1 193 ? 5.159 -1.499 -3.912 1.00 97.56 193 PHE A C 1
ATOM 1542 O O . PHE A 1 193 ? 5.803 -2.453 -4.341 1.00 97.56 193 PHE A O 1
ATOM 1549 N N . SER A 1 194 ? 4.396 -1.578 -2.827 1.00 98.19 194 SER A N 1
ATOM 1550 C CA . SER A 1 194 ? 4.083 -2.805 -2.096 1.00 98.19 194 SER A CA 1
ATOM 1551 C C . SER A 1 194 ? 2.572 -2.970 -1.964 1.00 98.19 194 SER A C 1
ATOM 1553 O O . SER A 1 194 ? 1.854 -1.993 -1.745 1.00 98.19 194 SER A O 1
ATOM 1555 N N . ILE A 1 195 ? 2.087 -4.202 -2.100 1.00 98.62 195 ILE A N 1
ATOM 1556 C CA . ILE A 1 195 ? 0.669 -4.572 -2.058 1.00 98.62 195 ILE A CA 1
ATOM 1557 C C . ILE A 1 195 ? 0.435 -5.480 -0.861 1.00 98.62 195 ILE A C 1
ATOM 1559 O O . ILE A 1 195 ? 1.135 -6.479 -0.684 1.00 98.62 195 ILE A O 1
ATOM 1563 N N . TYR A 1 196 ? -0.597 -5.169 -0.088 1.00 98.62 196 TYR A N 1
ATOM 1564 C CA . TYR A 1 196 ? -0.985 -5.918 1.095 1.00 98.62 196 TYR A CA 1
ATOM 1565 C C . TYR A 1 196 ? -2.469 -6.271 1.056 1.00 98.62 196 TYR A C 1
ATOM 1567 O O . TYR A 1 196 ? -3.291 -5.478 0.590 1.00 98.62 196 TYR A O 1
ATOM 1575 N N . ALA A 1 197 ? -2.809 -7.438 1.592 1.00 97.62 197 ALA A N 1
ATOM 1576 C CA . ALA A 1 197 ? -4.184 -7.854 1.848 1.00 97.62 197 ALA A CA 1
ATOM 1577 C C . ALA A 1 197 ? -4.391 -8.094 3.345 1.00 97.62 197 ALA A C 1
ATOM 1579 O O . ALA A 1 197 ? -3.453 -8.477 4.049 1.00 97.62 197 ALA A O 1
ATOM 1580 N N . LEU A 1 198 ? -5.622 -7.885 3.811 1.00 97.81 198 LEU A N 1
ATOM 1581 C CA . LEU A 1 198 ? -6.061 -8.313 5.133 1.00 97.81 198 LEU A CA 1
ATOM 1582 C C . LEU A 1 198 ? -6.689 -9.704 5.003 1.00 97.81 198 LEU A C 1
ATOM 1584 O O . LEU A 1 198 ? -7.723 -9.862 4.365 1.00 97.81 198 LEU A O 1
ATOM 1588 N N . GLU A 1 199 ? -6.058 -10.714 5.595 1.00 94.62 199 GLU A N 1
ATOM 1589 C CA . GLU A 1 199 ? -6.545 -12.094 5.602 1.00 94.62 199 GLU A CA 1
ATOM 1590 C C . GLU A 1 199 ? -6.570 -12.599 7.050 1.00 94.62 199 GLU A C 1
ATOM 1592 O O . GLU A 1 199 ? -5.532 -12.664 7.705 1.00 94.62 199 GLU A O 1
ATOM 1597 N N . ASN A 1 200 ? -7.741 -12.997 7.559 1.00 92.62 200 ASN A N 1
ATOM 1598 C CA . ASN A 1 200 ? -7.902 -13.540 8.918 1.00 92.62 200 ASN A CA 1
ATOM 1599 C C . ASN A 1 200 ? -7.318 -12.633 10.020 1.00 92.62 200 ASN A C 1
ATOM 1601 O O . ASN A 1 200 ? -6.594 -13.114 10.891 1.00 92.62 200 ASN A O 1
ATOM 1605 N N . ASN A 1 201 ? -7.618 -11.330 9.974 1.00 93.19 201 ASN A N 1
ATOM 1606 C CA . ASN A 1 201 ? -7.078 -10.322 10.898 1.00 93.19 201 ASN A CA 1
ATOM 1607 C C . ASN A 1 201 ? -5.541 -10.215 10.898 1.00 93.19 201 ASN A C 1
ATOM 1609 O O . ASN A 1 201 ? -4.951 -9.781 11.883 1.00 93.19 201 ASN A O 1
ATOM 1613 N N . HIS A 1 202 ? -4.892 -10.590 9.796 1.00 96.25 202 HIS A N 1
ATOM 1614 C CA . HIS A 1 202 ? -3.458 -10.417 9.605 1.00 96.25 202 HIS A CA 1
ATOM 1615 C C . HIS A 1 202 ? -3.163 -9.761 8.268 1.00 96.25 202 HIS A C 1
ATOM 1617 O O . HIS A 1 202 ? -3.783 -10.071 7.247 1.00 96.25 202 HIS A O 1
ATOM 1623 N N . ILE A 1 203 ? -2.193 -8.855 8.274 1.00 97.94 203 ILE A N 1
ATOM 1624 C CA . ILE A 1 203 ? -1.725 -8.216 7.057 1.00 97.94 203 ILE A CA 1
ATOM 1625 C C . ILE A 1 203 ? -0.685 -9.106 6.394 1.00 97.94 203 ILE A C 1
ATOM 1627 O O . ILE A 1 203 ? 0.314 -9.508 6.985 1.00 97.94 203 ILE A O 1
ATOM 1631 N N . LYS A 1 204 ? -0.920 -9.397 5.120 1.00 96.94 204 LYS A N 1
ATOM 1632 C CA . LYS A 1 204 ? -0.050 -10.225 4.296 1.00 96.94 204 LYS A CA 1
ATOM 1633 C C . LYS A 1 204 ? 0.473 -9.409 3.130 1.00 96.94 204 LYS A C 1
ATOM 1635 O O . LYS A 1 204 ? -0.310 -8.836 2.374 1.00 96.94 204 LYS A O 1
ATOM 1640 N N . SER A 1 205 ? 1.794 -9.392 2.960 1.00 96.94 205 SER A N 1
ATOM 1641 C CA . SER A 1 205 ? 2.412 -8.869 1.743 1.00 96.94 205 SER A CA 1
ATOM 1642 C C . SER A 1 205 ? 2.097 -9.810 0.579 1.00 96.94 205 SER A C 1
ATOM 1644 O O . SER A 1 205 ? 2.386 -11.006 0.633 1.00 96.94 205 SER A O 1
ATOM 1646 N N . ILE A 1 206 ? 1.448 -9.270 -0.448 1.00 96.75 206 ILE A N 1
ATOM 1647 C CA . ILE A 1 206 ? 1.055 -9.997 -1.657 1.00 96.75 206 ILE A CA 1
ATOM 1648 C C . ILE A 1 206 ? 2.155 -9.899 -2.703 1.00 96.75 206 ILE A C 1
ATOM 1650 O O . ILE A 1 206 ? 2.549 -10.902 -3.291 1.00 96.75 206 ILE A O 1
ATOM 1654 N N . ASN A 1 207 ? 2.646 -8.684 -2.928 1.00 96.50 207 ASN A N 1
ATOM 1655 C CA . ASN A 1 207 ? 3.738 -8.410 -3.844 1.00 96.50 207 ASN A CA 1
ATOM 1656 C C . ASN A 1 207 ? 4.458 -7.127 -3.416 1.00 96.50 207 ASN A C 1
ATOM 1658 O O . ASN A 1 207 ? 3.859 -6.238 -2.811 1.00 96.50 207 ASN A O 1
ATOM 1662 N N . SER A 1 208 ? 5.729 -7.024 -3.770 1.00 94.88 208 SER A N 1
ATOM 1663 C CA . SER A 1 208 ? 6.526 -5.814 -3.646 1.00 94.88 208 SER A CA 1
ATOM 1664 C C . SER A 1 208 ? 7.389 -5.694 -4.883 1.00 94.88 208 SER A C 1
ATOM 1666 O O . SER A 1 208 ? 8.220 -6.564 -5.142 1.00 94.88 208 SER A O 1
ATOM 1668 N N . ASP A 1 209 ? 7.224 -4.596 -5.607 1.00 93.94 209 ASP A N 1
ATOM 1669 C CA . ASP A 1 209 ? 7.986 -4.322 -6.811 1.00 93.94 209 ASP A CA 1
ATOM 1670 C C . ASP A 1 209 ? 8.678 -2.969 -6.694 1.00 93.94 209 ASP A C 1
ATOM 1672 O O . ASP A 1 209 ? 8.071 -1.897 -6.790 1.00 93.94 209 ASP A O 1
ATOM 1676 N N . PHE A 1 210 ? 9.977 -3.041 -6.427 1.00 92.75 210 PHE A N 1
ATOM 1677 C CA . PHE A 1 210 ? 10.850 -1.894 -6.276 1.00 92.75 210 PHE A CA 1
ATOM 1678 C C . PHE A 1 210 ? 12.195 -2.196 -6.958 1.00 92.75 210 PHE A C 1
ATOM 1680 O O . PHE A 1 210 ? 12.702 -3.317 -6.839 1.00 92.75 210 PHE A O 1
ATOM 1687 N N . PRO A 1 211 ? 12.804 -1.239 -7.684 1.00 88.94 211 PRO A N 1
ATOM 1688 C CA . PRO A 1 211 ? 14.060 -1.485 -8.387 1.00 88.94 211 PRO A CA 1
ATOM 1689 C C . PRO A 1 211 ? 15.212 -1.884 -7.449 1.00 88.94 211 PRO A C 1
ATOM 1691 O O . PRO A 1 211 ? 15.668 -1.097 -6.619 1.00 88.94 211 PRO A O 1
ATOM 1694 N N . ASN A 1 212 ? 15.749 -3.092 -7.639 1.00 73.31 212 ASN A N 1
ATOM 1695 C CA . ASN A 1 212 ? 16.845 -3.638 -6.832 1.00 73.31 212 ASN A CA 1
ATOM 1696 C C . ASN A 1 212 ? 18.235 -3.448 -7.488 1.00 73.31 212 ASN A C 1
ATOM 1698 O O . ASN A 1 212 ? 18.357 -3.226 -8.691 1.00 73.31 212 ASN A O 1
ATOM 1702 N N . ALA A 1 213 ? 19.300 -3.583 -6.682 1.00 62.16 213 ALA A N 1
ATOM 1703 C CA . ALA A 1 213 ? 20.739 -3.592 -7.028 1.00 62.16 213 ALA A CA 1
ATOM 1704 C C . ALA A 1 213 ? 21.368 -2.298 -7.592 1.00 62.16 213 ALA A C 1
ATOM 1706 O O . ALA A 1 213 ? 22.488 -1.968 -7.205 1.00 62.16 213 ALA A O 1
ATOM 1707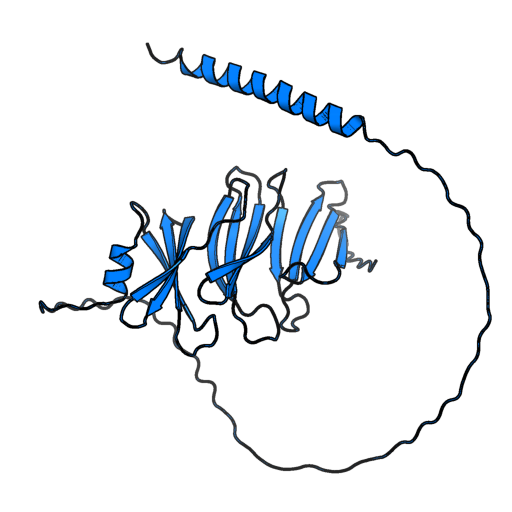 N N . THR A 1 214 ? 20.689 -1.553 -8.467 1.00 62.41 214 THR A N 1
ATOM 1708 C CA . THR A 1 214 ? 21.158 -0.239 -8.966 1.00 62.41 214 THR A CA 1
ATOM 1709 C C . THR A 1 214 ? 20.334 0.932 -8.434 1.00 62.41 214 THR A C 1
ATOM 1711 O O . THR A 1 214 ? 20.738 2.080 -8.611 1.00 62.41 214 THR A O 1
ATOM 1714 N N . GLY A 1 215 ? 19.189 0.653 -7.797 1.00 60.88 215 GLY A N 1
ATOM 1715 C CA . GLY A 1 215 ? 18.269 1.662 -7.260 1.00 60.88 215 GLY A CA 1
ATOM 1716 C C . GLY A 1 215 ? 17.646 2.564 -8.330 1.00 60.88 215 GLY A C 1
ATOM 1717 O O . GLY A 1 215 ? 17.160 3.642 -8.003 1.00 60.88 215 GLY A O 1
ATOM 1718 N N . GLN A 1 216 ? 17.698 2.166 -9.607 1.00 76.38 216 GLN A N 1
ATOM 1719 C CA . GLN A 1 216 ? 17.163 2.928 -10.738 1.00 76.38 216 GLN A CA 1
ATOM 1720 C C . GLN A 1 216 ? 16.071 2.139 -11.447 1.00 76.38 216 GLN A C 1
ATOM 1722 O O . GLN A 1 216 ? 16.255 0.963 -11.763 1.00 76.38 216 GLN A O 1
ATOM 1727 N N . GLY A 1 217 ? 14.963 2.807 -11.749 1.00 85.56 217 GLY A N 1
ATOM 1728 C CA . GLY A 1 217 ? 13.864 2.232 -12.516 1.00 85.56 217 GLY A CA 1
ATOM 1729 C C . GLY A 1 217 ? 12.507 2.697 -12.017 1.00 85.56 217 GLY A C 1
ATOM 1730 O O . GLY A 1 217 ? 12.370 3.207 -10.915 1.00 85.56 217 GLY A O 1
ATOM 1731 N N . ILE A 1 218 ? 11.484 2.510 -12.837 1.00 91.38 218 ILE A N 1
ATOM 1732 C CA . ILE A 1 218 ? 10.115 2.861 -12.467 1.00 91.38 218 ILE A CA 1
ATOM 1733 C C . ILE A 1 218 ? 9.308 1.571 -12.451 1.00 91.38 218 ILE A C 1
ATOM 1735 O O . ILE A 1 218 ? 9.339 0.814 -13.427 1.00 91.38 218 ILE A O 1
ATOM 1739 N N . ARG A 1 219 ? 8.633 1.302 -11.336 1.00 93.94 219 ARG A N 1
ATOM 1740 C CA . ARG A 1 219 ? 7.678 0.206 -11.162 1.00 93.94 219 ARG A CA 1
ATOM 1741 C C . ARG A 1 219 ? 6.339 0.815 -10.815 1.00 93.94 219 ARG A C 1
ATOM 1743 O O . ARG A 1 219 ? 6.217 1.574 -9.858 1.00 93.94 219 ARG A O 1
ATOM 1750 N N . THR A 1 220 ? 5.337 0.549 -11.640 1.00 95.88 220 THR A N 1
ATOM 1751 C CA . THR A 1 220 ? 4.011 1.149 -11.469 1.00 95.88 220 THR A CA 1
ATOM 1752 C C . THR A 1 220 ? 2.934 0.101 -11.539 1.00 95.88 220 THR A C 1
ATOM 1754 O O . THR A 1 220 ? 3.002 -0.787 -12.376 1.00 95.88 220 THR A O 1
ATOM 1757 N N . LEU A 1 221 ? 1.896 0.295 -10.741 1.00 97.00 221 LEU A N 1
ATOM 1758 C CA . LEU A 1 221 ? 0.675 -0.488 -10.802 1.00 97.00 221 LEU A CA 1
ATOM 1759 C C . LEU A 1 221 ? -0.311 0.189 -11.767 1.00 97.00 221 LEU A C 1
ATOM 1761 O O . LEU A 1 221 ? -0.691 1.342 -11.534 1.00 97.00 221 LEU A O 1
ATOM 1765 N N . LYS A 1 222 ? -0.688 -0.476 -12.864 1.00 96.50 222 LYS A N 1
ATOM 1766 C CA . LYS A 1 222 ? -1.552 0.092 -13.918 1.00 96.50 222 LYS A CA 1
ATOM 1767 C C . LYS A 1 222 ? -2.531 -0.944 -14.449 1.00 96.50 222 LYS A C 1
ATOM 1769 O O . LYS A 1 222 ? -2.136 -2.073 -14.657 1.00 96.50 222 LYS A O 1
ATOM 1774 N N . ASP A 1 223 ? -3.761 -0.531 -14.715 1.00 95.31 223 ASP A N 1
ATOM 1775 C CA . ASP A 1 223 ? -4.700 -1.276 -15.557 1.00 95.31 223 ASP A CA 1
ATOM 1776 C C . ASP A 1 223 ? -4.483 -0.814 -17.007 1.00 95.31 223 ASP A C 1
ATOM 1778 O O . ASP A 1 223 ? -4.839 0.310 -17.381 1.00 95.31 223 ASP A O 1
ATOM 1782 N N . THR A 1 224 ? -3.752 -1.609 -17.788 1.00 90.62 224 THR A N 1
ATOM 1783 C CA . THR A 1 224 ? -3.256 -1.184 -19.104 1.00 90.62 224 THR A CA 1
ATOM 1784 C C . THR A 1 224 ? -4.332 -1.259 -20.185 1.00 90.62 224 THR A C 1
ATOM 1786 O O . THR A 1 224 ? -4.347 -0.420 -21.096 1.00 90.62 224 THR A O 1
ATOM 1789 N N . ASP A 1 225 ? -5.213 -2.256 -20.126 1.00 91.50 225 ASP A N 1
ATOM 1790 C CA . ASP A 1 225 ? -6.262 -2.494 -21.121 1.00 91.50 225 ASP A CA 1
ATOM 1791 C C . ASP A 1 225 ? -7.680 -2.149 -20.636 1.00 91.50 225 ASP A C 1
ATOM 1793 O O . ASP A 1 225 ? -8.617 -2.213 -21.436 1.00 91.50 225 ASP A O 1
ATOM 1797 N N . HIS A 1 226 ? -7.800 -1.597 -19.424 1.00 93.31 226 HIS A N 1
ATOM 1798 C CA . HIS A 1 226 ? -9.038 -1.125 -18.796 1.00 93.31 226 HIS A CA 1
ATOM 1799 C C . HIS A 1 226 ? -10.046 -2.257 -18.548 1.00 93.31 226 HIS A C 1
ATOM 1801 O O . HIS A 1 226 ? -11.259 -2.044 -18.656 1.00 93.31 226 HIS A O 1
ATOM 1807 N N . ASP A 1 227 ? -9.558 -3.463 -18.252 1.00 93.69 227 ASP A N 1
ATOM 1808 C CA . ASP A 1 227 ? -10.384 -4.636 -17.949 1.00 93.69 227 ASP A CA 1
ATOM 1809 C C . ASP A 1 227 ? -10.681 -4.800 -16.442 1.00 93.69 227 ASP A C 1
ATOM 1811 O O . ASP A 1 227 ? -11.423 -5.709 -16.038 1.00 93.69 227 ASP A O 1
ATOM 1815 N N . GLY A 1 228 ? -10.160 -3.887 -15.615 1.00 93.56 228 GLY A N 1
ATOM 1816 C CA . GLY A 1 228 ? -10.277 -3.906 -14.162 1.00 93.56 228 GLY A CA 1
ATOM 1817 C C . GLY A 1 228 ? -9.239 -4.786 -13.463 1.00 93.56 228 GLY A C 1
ATOM 1818 O O . GLY A 1 228 ? -9.327 -4.944 -12.245 1.00 93.56 228 GLY A O 1
ATOM 1819 N N . VAL A 1 229 ? -8.277 -5.360 -14.189 1.00 95.56 229 VAL A N 1
ATOM 1820 C CA . VAL A 1 229 ? -7.164 -6.146 -13.652 1.00 95.56 229 VAL A CA 1
ATOM 1821 C C . VAL A 1 229 ? -5.870 -5.358 -13.801 1.00 95.56 229 VAL A C 1
ATOM 1823 O O . VAL A 1 229 ? -5.396 -5.060 -14.890 1.00 95.56 229 VAL A O 1
ATOM 1826 N N . PHE A 1 230 ? -5.257 -5.034 -12.668 1.00 97.69 230 PHE A N 1
ATOM 1827 C CA . PHE A 1 230 ? -4.019 -4.273 -12.651 1.00 97.69 230 PHE A CA 1
ATOM 1828 C C . PHE A 1 230 ? -2.801 -5.164 -12.906 1.00 97.69 230 PHE A C 1
ATOM 1830 O O . PHE A 1 230 ? -2.699 -6.311 -12.454 1.00 97.69 230 PHE A O 1
ATOM 1837 N N . GLU A 1 231 ? -1.815 -4.575 -13.565 1.00 97.31 231 GLU A N 1
ATOM 1838 C CA . GLU A 1 231 ? -0.496 -5.128 -13.802 1.00 97.31 231 GLU A CA 1
ATOM 1839 C C . GLU A 1 231 ? 0.575 -4.353 -13.029 1.00 97.31 231 GLU A C 1
ATOM 1841 O O . GLU A 1 231 ? 0.515 -3.123 -12.918 1.00 97.31 231 GLU A O 1
ATOM 1846 N N . SER A 1 232 ? 1.592 -5.068 -12.540 1.00 96.50 232 SER A N 1
ATOM 1847 C CA . SER A 1 232 ? 2.904 -4.462 -12.335 1.00 96.50 232 SER A CA 1
ATOM 1848 C C . SER A 1 232 ? 3.512 -4.159 -13.700 1.00 96.50 232 SER A C 1
ATOM 1850 O O . SER A 1 232 ? 3.542 -5.018 -14.589 1.00 96.50 232 SER A O 1
ATOM 1852 N N . VAL A 1 233 ? 3.950 -2.917 -13.878 1.00 95.56 233 VAL A N 1
ATOM 1853 C CA . VAL A 1 233 ? 4.548 -2.424 -15.111 1.00 95.56 233 VAL A CA 1
ATOM 1854 C C . VAL A 1 233 ? 5.926 -1.855 -14.825 1.00 95.56 233 VAL A C 1
ATOM 1856 O O . VAL A 1 233 ? 6.059 -0.804 -14.184 1.00 95.56 233 VAL A O 1
ATOM 1859 N N . ASP A 1 234 ? 6.930 -2.509 -15.397 1.00 93.12 234 ASP A N 1
ATOM 1860 C CA . ASP A 1 234 ? 8.335 -2.200 -15.181 1.00 93.12 234 ASP A CA 1
ATOM 1861 C C . ASP A 1 234 ? 8.904 -1.466 -16.377 1.00 93.12 234 ASP A C 1
ATOM 1863 O O . ASP A 1 234 ? 8.852 -1.957 -17.506 1.00 93.12 234 ASP A O 1
ATOM 1867 N N . TYR A 1 235 ? 9.533 -0.325 -16.121 1.00 89.50 235 TYR A N 1
ATOM 1868 C CA . TYR A 1 235 ? 10.262 0.426 -17.132 1.00 89.50 235 TYR A CA 1
ATOM 1869 C C . TYR A 1 235 ? 11.759 0.217 -16.926 1.00 89.50 235 TYR A C 1
ATOM 1871 O O . TYR A 1 235 ? 12.311 0.509 -15.859 1.00 89.50 235 TYR A O 1
ATOM 1879 N N . TYR A 1 236 ? 12.409 -0.288 -17.971 1.00 85.31 236 TYR A N 1
ATOM 1880 C CA . TYR A 1 236 ? 13.856 -0.397 -18.077 1.00 85.31 236 TYR A CA 1
ATOM 1881 C C . TYR A 1 236 ? 14.325 0.503 -19.211 1.00 85.31 236 TYR A C 1
ATOM 1883 O O . TYR A 1 236 ? 14.086 0.213 -20.385 1.00 85.31 236 TYR A O 1
ATOM 1891 N N . GLU A 1 237 ? 14.974 1.604 -18.854 1.00 81.50 237 GLU A N 1
ATOM 1892 C CA . GLU A 1 237 ? 15.507 2.571 -19.807 1.00 81.50 237 GLU A CA 1
ATOM 1893 C C . GLU A 1 237 ? 16.992 2.312 -20.059 1.00 81.50 237 GLU A C 1
ATOM 1895 O O . GLU A 1 237 ? 17.780 2.127 -19.131 1.00 81.50 237 GLU A O 1
ATOM 1900 N N . PHE A 1 238 ? 17.380 2.315 -21.331 1.00 79.31 238 PHE A N 1
ATOM 1901 C CA . PHE A 1 238 ? 18.753 2.124 -21.771 1.00 79.31 238 PHE A CA 1
ATOM 1902 C C . PHE A 1 238 ? 19.221 3.375 -22.510 1.00 79.31 238 PHE A C 1
ATOM 1904 O O . PHE A 1 238 ? 18.732 3.716 -23.589 1.00 79.31 238 PHE A O 1
ATOM 1911 N N . SER A 1 239 ? 20.216 4.040 -21.928 1.00 74.62 239 SER A N 1
ATOM 1912 C CA . SER A 1 239 ? 20.831 5.258 -22.465 1.00 74.62 239 SER A CA 1
ATOM 1913 C C . SER A 1 239 ? 21.849 4.956 -23.569 1.00 74.62 239 SER A C 1
ATOM 1915 O O . SER A 1 239 ? 23.016 5.338 -23.473 1.00 74.62 239 SER A O 1
ATOM 1917 N N . ASP A 1 240 ? 21.430 4.245 -24.614 1.00 74.94 240 ASP A N 1
ATOM 1918 C CA . ASP A 1 240 ? 22.234 4.064 -25.822 1.00 74.94 240 ASP A CA 1
ATOM 1919 C C . ASP A 1 240 ? 21.867 5.082 -26.915 1.00 74.94 240 ASP A C 1
ATOM 1921 O O . ASP A 1 240 ? 21.052 5.986 -26.724 1.00 74.94 240 ASP A O 1
ATOM 1925 N N . THR A 1 241 ? 22.490 4.962 -28.090 1.00 74.19 241 THR A N 1
ATOM 1926 C CA . THR A 1 241 ? 22.283 5.900 -29.207 1.00 74.19 241 THR A CA 1
ATOM 1927 C C . THR A 1 241 ? 20.837 5.984 -29.714 1.00 74.19 241 THR A C 1
ATOM 1929 O O . THR A 1 241 ? 20.526 6.914 -30.459 1.00 74.19 241 THR A O 1
ATOM 1932 N N . GLN A 1 242 ? 19.974 5.026 -29.363 1.00 71.00 242 GLN A N 1
ATOM 1933 C CA . GLN A 1 242 ? 18.597 4.928 -29.850 1.00 71.00 242 GLN A CA 1
ATOM 1934 C C . GLN A 1 242 ? 17.548 5.009 -28.727 1.00 71.00 242 GLN A C 1
ATOM 1936 O O . GLN A 1 242 ? 16.371 4.815 -29.026 1.00 71.00 242 GLN A O 1
ATOM 1941 N N . GLU A 1 243 ? 17.951 5.328 -27.484 1.00 77.00 243 GLU A N 1
ATOM 1942 C CA . GLU A 1 243 ? 17.068 5.468 -26.310 1.00 77.00 243 GLU A CA 1
ATOM 1943 C C . GLU A 1 243 ? 16.035 4.324 -26.244 1.00 77.00 243 GLU A C 1
ATOM 1945 O O . GLU A 1 243 ? 14.851 4.506 -26.547 1.00 77.00 243 GLU A O 1
ATOM 1950 N N . HIS A 1 244 ? 16.493 3.117 -25.904 1.00 80.81 244 HIS A N 1
ATOM 1951 C CA . HIS A 1 244 ? 15.613 1.957 -25.793 1.00 80.81 244 HIS A CA 1
ATOM 1952 C C . HIS A 1 244 ? 14.888 1.920 -24.450 1.00 80.81 244 HIS A C 1
ATOM 1954 O O . HIS A 1 244 ? 15.479 2.158 -23.398 1.00 80.81 244 HIS A O 1
ATOM 1960 N N . THR A 1 245 ? 13.620 1.520 -24.480 1.00 84.38 245 THR A N 1
ATOM 1961 C CA . THR A 1 245 ? 12.845 1.203 -23.281 1.00 84.38 245 THR A CA 1
ATOM 1962 C C . THR A 1 245 ? 12.257 -0.192 -23.422 1.00 84.38 245 THR A C 1
ATOM 1964 O O . THR A 1 245 ? 11.523 -0.471 -24.372 1.00 84.38 245 THR A O 1
ATOM 1967 N N . ILE A 1 246 ? 12.554 -1.073 -22.470 1.00 86.56 246 ILE A N 1
ATOM 1968 C CA . ILE A 1 246 ? 11.814 -2.324 -22.295 1.00 86.56 246 ILE A CA 1
ATOM 1969 C C . ILE A 1 246 ? 10.731 -2.054 -21.259 1.00 86.56 246 ILE A C 1
ATOM 1971 O O . ILE A 1 246 ? 11.033 -1.601 -20.157 1.00 86.56 246 ILE A O 1
ATOM 1975 N N . VAL A 1 247 ? 9.484 -2.336 -21.626 1.00 91.56 247 VAL A N 1
ATOM 1976 C CA . VAL A 1 247 ? 8.353 -2.327 -20.701 1.00 91.56 247 VAL A CA 1
ATOM 1977 C C . VAL A 1 247 ? 7.919 -3.762 -20.459 1.00 91.56 247 VAL A C 1
ATOM 1979 O O . VAL A 1 247 ? 7.586 -4.470 -21.415 1.00 91.56 247 VAL A O 1
ATOM 1982 N N . VAL A 1 248 ? 7.946 -4.190 -19.205 1.00 92.44 248 VAL A N 1
ATOM 1983 C CA . VAL A 1 248 ? 7.493 -5.519 -18.785 1.00 92.44 248 VAL A CA 1
ATOM 1984 C C . VAL A 1 248 ? 6.158 -5.368 -18.071 1.00 92.44 248 VAL A C 1
ATOM 1986 O O . VAL A 1 248 ? 5.968 -4.406 -17.339 1.00 92.44 248 VAL A O 1
ATOM 1989 N N . TYR A 1 249 ? 5.231 -6.282 -18.334 1.00 94.62 249 TYR A N 1
ATOM 1990 C CA . TYR A 1 249 ? 3.909 -6.324 -17.723 1.00 94.62 249 TYR A CA 1
ATOM 1991 C C . TYR A 1 249 ? 3.723 -7.694 -17.084 1.00 94.62 249 TYR A C 1
ATOM 1993 O O . TYR A 1 249 ? 3.942 -8.719 -17.740 1.00 94.62 249 TYR A O 1
ATOM 2001 N N . GLN A 1 250 ? 3.264 -7.711 -15.844 1.00 95.38 250 GLN A N 1
ATOM 2002 C CA . GLN A 1 250 ? 2.887 -8.916 -15.117 1.00 95.38 250 GLN A CA 1
ATOM 2003 C C . GLN A 1 250 ? 1.655 -8.603 -14.273 1.00 95.38 250 GLN A C 1
ATOM 2005 O O . GLN A 1 250 ? 1.488 -7.462 -13.862 1.00 95.38 250 GLN A O 1
ATOM 2010 N N . LYS A 1 251 ? 0.777 -9.573 -13.999 1.00 95.88 251 LYS A N 1
ATOM 2011 C CA . LYS A 1 251 ? -0.360 -9.335 -13.092 1.00 95.88 251 LYS A CA 1
ATOM 2012 C C . LYS A 1 251 ? 0.150 -8.810 -11.741 1.00 95.88 251 LYS A C 1
ATOM 2014 O O . LYS A 1 251 ? 1.233 -9.201 -11.309 1.00 95.88 251 LYS A O 1
ATOM 2019 N N . TYR A 1 252 ? -0.611 -7.937 -11.081 1.00 96.50 252 TYR A N 1
ATOM 2020 C CA . TYR A 1 252 ? -0.189 -7.246 -9.853 1.00 96.50 252 TYR A CA 1
ATOM 2021 C C . TYR A 1 252 ? 0.352 -8.156 -8.736 1.00 96.50 252 TYR A C 1
ATOM 2023 O O . TYR A 1 252 ? 1.200 -7.730 -7.959 1.00 96.50 252 TYR A O 1
ATOM 2031 N N . ASP A 1 253 ? -0.135 -9.394 -8.642 1.00 94.31 253 ASP A N 1
ATOM 2032 C CA . ASP A 1 253 ? 0.253 -10.393 -7.639 1.00 94.31 253 ASP A CA 1
ATOM 2033 C C . ASP A 1 253 ? 1.450 -11.259 -8.077 1.00 94.31 253 ASP A C 1
ATOM 2035 O O . ASP A 1 253 ? 1.774 -12.253 -7.431 1.00 94.31 253 ASP A O 1
ATOM 2039 N N . GLY A 1 254 ? 2.086 -10.924 -9.203 1.00 92.12 254 GLY A N 1
ATOM 2040 C CA . GLY A 1 254 ? 3.185 -11.689 -9.785 1.00 92.12 254 GLY A CA 1
ATOM 2041 C C . GLY A 1 254 ? 2.748 -13.002 -10.444 1.00 92.12 254 GLY A C 1
ATOM 2042 O O . GLY A 1 254 ? 3.592 -13.755 -10.935 1.00 92.12 254 GLY A O 1
ATOM 2043 N N . THR A 1 255 ? 1.450 -13.313 -10.485 1.00 91.62 255 THR A N 1
ATOM 2044 C CA . THR A 1 255 ? 0.963 -14.543 -11.118 1.00 91.62 255 THR A CA 1
ATOM 2045 C C . THR A 1 255 ? 0.732 -14.368 -12.620 1.00 91.62 255 THR A C 1
ATOM 2047 O O . THR A 1 255 ? 0.568 -13.268 -13.145 1.00 91.62 255 THR A O 1
ATOM 2050 N N . GLY A 1 256 ? 0.717 -15.484 -13.348 1.00 87.19 256 GLY A N 1
ATOM 2051 C CA . GLY A 1 256 ? 0.468 -15.482 -14.788 1.00 87.19 256 GLY A CA 1
ATOM 2052 C C . GLY A 1 256 ? 1.692 -15.126 -15.645 1.00 87.19 256 GLY A C 1
ATOM 2053 O O . GLY A 1 256 ? 2.806 -14.987 -15.139 1.00 87.19 256 GLY A O 1
ATOM 2054 N N . PRO A 1 257 ? 1.506 -15.070 -16.975 1.00 89.94 257 PRO A N 1
ATOM 2055 C CA . PRO A 1 257 ? 2.601 -14.875 -17.910 1.00 89.94 257 PRO A CA 1
ATOM 2056 C C . PRO A 1 257 ? 3.073 -13.422 -17.933 1.00 89.94 257 PRO A C 1
ATOM 2058 O O . PRO A 1 257 ? 2.277 -12.487 -18.019 1.00 89.94 257 PRO A O 1
ATOM 2061 N N . GLU A 1 258 ? 4.387 -13.259 -17.958 1.00 93.31 258 GLU A N 1
ATOM 2062 C CA . GLU A 1 258 ? 5.031 -11.982 -18.226 1.00 93.31 258 GLU A CA 1
ATOM 2063 C C . GLU A 1 258 ? 4.892 -11.616 -19.715 1.00 93.31 258 GLU A C 1
ATOM 2065 O O . GLU A 1 258 ? 5.098 -12.452 -20.600 1.00 93.31 258 GLU A O 1
ATOM 2070 N N . LYS A 1 259 ? 4.565 -10.356 -20.008 1.00 92.44 259 LYS A N 1
ATOM 2071 C CA . LYS A 1 259 ? 4.539 -9.800 -21.369 1.00 92.44 259 LYS A CA 1
ATOM 2072 C C . LYS A 1 259 ? 5.600 -8.712 -21.485 1.00 92.44 259 LYS A C 1
ATOM 2074 O O . LYS A 1 259 ? 5.760 -7.899 -20.581 1.00 92.44 259 LYS A O 1
ATOM 2079 N N . ARG A 1 260 ? 6.288 -8.631 -22.625 1.00 91.94 260 ARG A N 1
ATOM 2080 C CA . ARG A 1 260 ? 7.305 -7.596 -22.881 1.00 91.94 260 ARG A CA 1
ATOM 2081 C C . ARG A 1 260 ? 6.942 -6.748 -24.089 1.00 91.94 260 ARG A C 1
ATOM 2083 O O . ARG A 1 260 ? 6.454 -7.257 -25.096 1.00 91.94 260 ARG A O 1
ATOM 2090 N N . ARG A 1 261 ? 7.234 -5.452 -24.011 1.00 86.81 261 ARG A N 1
ATOM 2091 C CA . ARG A 1 261 ? 7.184 -4.513 -25.135 1.00 86.81 261 ARG A CA 1
ATOM 2092 C C . ARG A 1 261 ? 8.522 -3.800 -25.253 1.00 86.81 261 ARG A C 1
ATOM 2094 O O . ARG A 1 261 ? 9.006 -3.219 -24.289 1.00 86.81 261 ARG A O 1
ATOM 2101 N N . PHE A 1 262 ? 9.091 -3.819 -26.452 1.00 83.38 262 PHE A N 1
ATOM 2102 C CA . PHE A 1 262 ? 10.298 -3.071 -26.780 1.00 83.38 262 PHE A CA 1
ATOM 2103 C C . PHE A 1 262 ? 9.926 -1.766 -27.480 1.00 83.38 262 PHE A C 1
ATOM 2105 O O . PHE A 1 262 ? 9.226 -1.789 -28.492 1.00 83.38 262 PHE A O 1
ATOM 2112 N N . CYS A 1 263 ? 10.391 -0.642 -26.947 1.00 78.19 263 CYS A N 1
ATOM 2113 C CA . CYS A 1 263 ? 10.198 0.688 -27.506 1.00 78.19 263 CYS A CA 1
ATOM 2114 C C . CYS A 1 263 ? 11.562 1.271 -27.892 1.00 78.19 263 CYS A C 1
ATOM 2116 O O . CYS A 1 263 ? 12.503 1.221 -27.105 1.00 78.19 263 CYS A O 1
ATOM 2118 N N . ILE A 1 264 ? 11.658 1.847 -29.091 1.00 68.25 264 ILE A N 1
ATOM 2119 C CA . ILE A 1 264 ? 12.865 2.523 -29.583 1.00 68.25 264 ILE A CA 1
ATOM 2120 C C . ILE A 1 264 ? 12.525 3.987 -29.815 1.00 68.25 264 ILE A C 1
ATOM 2122 O O . ILE A 1 264 ? 11.554 4.282 -30.518 1.00 68.25 264 ILE A O 1
ATOM 2126 N N . LYS A 1 265 ? 13.333 4.908 -29.293 1.00 62.28 265 LYS A N 1
ATOM 2127 C CA . LYS A 1 265 ? 13.209 6.330 -29.606 1.00 62.28 265 LYS A CA 1
ATOM 2128 C C . LYS A 1 265 ? 14.402 6.792 -30.432 1.00 62.28 265 LYS A C 1
ATOM 2130 O O . LYS A 1 265 ? 15.372 7.366 -29.946 1.00 62.28 265 LYS A O 1
ATOM 2135 N N . ILE A 1 266 ? 14.294 6.608 -31.745 1.00 55.00 266 ILE A N 1
ATOM 2136 C CA . ILE A 1 266 ? 15.327 7.079 -32.666 1.00 55.00 266 ILE A CA 1
ATOM 2137 C C . ILE A 1 266 ? 15.270 8.612 -32.740 1.00 55.00 266 ILE A C 1
ATOM 2139 O O . ILE A 1 266 ? 14.330 9.187 -33.290 1.00 55.00 266 ILE A O 1
ATOM 2143 N N . LYS A 1 267 ? 16.304 9.295 -32.236 1.00 50.06 267 LYS A N 1
ATOM 2144 C CA . LYS A 1 267 ? 16.537 10.725 -32.503 1.00 50.06 267 LYS A CA 1
ATOM 2145 C C . LYS A 1 267 ? 16.983 10.922 -33.957 1.00 50.06 267 LYS A C 1
ATOM 2147 O O . LYS A 1 267 ? 18.136 11.238 -34.234 1.00 50.06 267 LYS A O 1
ATOM 2152 N N . VAL A 1 268 ? 16.064 10.769 -34.906 1.00 44.91 268 VAL A N 1
ATOM 2153 C CA . VAL A 1 268 ? 16.225 11.350 -36.245 1.00 44.91 268 VAL A CA 1
ATOM 2154 C C . VAL A 1 268 ? 15.518 12.696 -36.231 1.00 44.91 268 VAL A C 1
ATOM 2156 O O . VAL A 1 268 ? 14.427 12.809 -35.675 1.00 44.91 268 VAL A O 1
ATOM 2159 N N . LYS A 1 269 ? 16.114 13.733 -36.831 1.00 42.69 269 LYS A N 1
ATOM 2160 C CA . LYS A 1 269 ? 15.384 14.969 -37.146 1.00 42.69 269 LYS A CA 1
ATOM 2161 C C . LYS A 1 269 ? 14.069 14.580 -37.849 1.00 42.69 269 LYS A C 1
ATOM 2163 O O . LYS A 1 269 ? 14.096 14.217 -39.015 1.00 42.69 269 LYS A O 1
ATOM 2168 N N . SER A 1 270 ? 12.952 14.663 -37.123 1.00 37.66 270 SER A N 1
ATOM 2169 C CA . SER A 1 270 ? 11.578 14.465 -37.599 1.00 37.66 270 SER A CA 1
ATOM 2170 C C . SER A 1 270 ? 11.209 13.065 -38.137 1.00 37.66 270 SER A C 1
ATOM 2172 O O . SER A 1 270 ? 10.931 12.935 -39.326 1.00 37.66 270 SER A O 1
ATOM 2174 N N . LEU A 1 271 ? 11.085 12.042 -37.276 1.00 34.34 271 LEU A N 1
ATOM 2175 C CA . LEU A 1 271 ? 10.096 10.959 -37.469 1.00 34.34 271 LEU A CA 1
ATOM 2176 C C . LEU A 1 271 ? 9.887 10.140 -36.177 1.00 34.34 271 LEU A C 1
ATOM 2178 O O . LEU A 1 271 ? 10.853 9.640 -35.610 1.00 34.34 271 LEU A O 1
ATOM 2182 N N . TYR A 1 272 ? 8.637 9.976 -35.732 1.00 42.22 272 TYR A N 1
ATOM 2183 C CA . TYR A 1 272 ? 8.258 9.051 -34.653 1.00 42.22 272 TYR A CA 1
ATOM 2184 C C . TYR A 1 272 ? 7.801 7.723 -35.274 1.00 42.22 272 TYR A C 1
ATOM 2186 O O . TYR A 1 272 ? 6.855 7.718 -36.059 1.00 42.22 272 TYR A O 1
ATOM 2194 N N . ILE A 1 273 ? 8.442 6.602 -34.930 1.00 40.06 273 ILE A N 1
ATOM 2195 C CA . ILE A 1 273 ? 7.990 5.253 -35.313 1.00 40.06 273 ILE A CA 1
ATOM 2196 C C . ILE A 1 273 ? 7.777 4.447 -34.031 1.00 40.06 273 ILE A C 1
ATOM 2198 O O . ILE A 1 273 ? 8.724 4.202 -33.290 1.00 40.06 273 ILE A O 1
ATOM 2202 N N . GLN A 1 274 ? 6.537 4.031 -33.771 1.00 41.94 274 GLN A N 1
ATOM 2203 C CA . GLN A 1 274 ? 6.187 3.136 -32.669 1.00 41.94 274 GLN A CA 1
ATOM 2204 C C . GLN A 1 274 ? 6.068 1.713 -33.231 1.00 41.94 274 GLN A C 1
ATOM 2206 O O . GLN A 1 274 ? 5.091 1.386 -33.901 1.00 41.94 274 GLN A O 1
ATOM 2211 N N . ALA A 1 275 ? 7.077 0.871 -33.010 1.00 44.72 275 ALA A N 1
ATOM 2212 C CA . ALA A 1 275 ? 7.034 -0.538 -33.397 1.00 44.72 275 ALA A CA 1
ATOM 2213 C C . ALA A 1 275 ? 6.658 -1.387 -32.176 1.00 44.72 275 ALA A C 1
ATOM 2215 O O . ALA A 1 275 ? 7.344 -1.350 -31.163 1.00 44.72 275 ALA A O 1
ATOM 2216 N N . THR A 1 276 ? 5.559 -2.141 -32.259 1.00 41.84 276 THR A N 1
ATOM 2217 C CA . THR A 1 276 ? 5.184 -3.127 -31.233 1.00 41.84 276 THR A CA 1
ATOM 2218 C C . THR A 1 276 ? 5.612 -4.505 -31.718 1.00 41.84 276 THR A C 1
ATOM 2220 O O . THR A 1 276 ? 4.996 -5.044 -32.635 1.00 41.84 276 THR A O 1
ATOM 2223 N N . LEU A 1 277 ? 6.650 -5.082 -31.112 1.00 39.69 277 LEU A N 1
ATOM 2224 C CA . LEU A 1 277 ? 6.959 -6.502 -31.275 1.00 39.69 277 LEU A CA 1
ATOM 2225 C C . LEU A 1 277 ? 6.241 -7.274 -30.159 1.00 39.69 277 LEU A C 1
ATOM 2227 O O . LEU A 1 277 ? 6.480 -6.999 -28.985 1.00 39.69 277 LEU A O 1
ATOM 2231 N N . ARG A 1 278 ? 5.343 -8.199 -30.519 1.00 35.28 278 ARG A N 1
ATOM 2232 C CA . ARG A 1 278 ? 4.834 -9.223 -29.594 1.00 35.28 278 ARG A CA 1
ATOM 2233 C C . ARG A 1 278 ? 5.753 -10.435 -29.736 1.00 35.28 278 ARG A C 1
ATOM 2235 O O . ARG A 1 278 ? 5.851 -10.965 -30.842 1.00 35.28 278 ARG A O 1
ATOM 2242 N N . LEU A 1 279 ? 6.448 -10.797 -28.661 1.00 38.03 279 LEU A N 1
ATOM 2243 C CA . LEU A 1 279 ? 7.215 -12.040 -28.549 1.00 38.03 279 LEU A CA 1
ATOM 2244 C C . LEU A 1 279 ? 6.410 -13.051 -27.739 1.00 38.03 279 LEU A C 1
ATOM 2246 O O . LEU A 1 279 ? 5.738 -12.601 -26.782 1.00 38.03 279 LEU A O 1
#

Secondary structure (DSSP, 8-state):
--TTSSHHHHHHHHHHHHHHHHHHHHHHTT-----------------------------------------PPPPP------------S----HHHHHHHHPPTT-EEEEEEEE-SSSSSS-EEEEEEESTT-B-EEEEEEEESEEEEEEE------SSEEEEEEEEEE-SSSS-EEEEEEEEESSSS-EEEEEEEEEETTEEEEEEEE---SS--EEEEEE-SSSSS--EEEEEEEE-STT-EEEEEEEETTS-S--EEEEEE----TT---------

Sequence (279 aa):
MNNVREEFFEINFIKQNKILFLILLFSLLLNGCSEKPTNEKQHTVDSTKPSTQVIEQKVVTEPGSAAQEQGRNSNTVNPINKRNGNSDADSDTLDQFIKKIQPQNEQLQKILKEDLDHDGKPEYVLAFGIEKEIYNIFVVREDDGYHIIDKLEDPVIVVHINTDVKIMKLDQTDQKFIVVYSIGDGGAYSEGFSIYALENNHIKSINSDFPNATGQGIRTLKDTDHDGVFESVDYYEFSDTQEHTIVVYQKYDGTGPEKRRFCIKIKVKSLYIQATLRL

Organism: Paenibacillus polymyxa (NCBI:txid1406)

pLDDT: mean 72.88, std 26.58, range [24.19, 98.81]